Protein AF-A0A257N4E5-F1 (afdb_monomer_lite)

pLDDT: mean 79.91, std 20.78, range [23.47, 98.12]

Secondary structure (DSSP, 8-state):
------------------------SHHHHHHHHHHHHHTT-HHHHHHTEET--HHHHHTEEEEEEEEEEEEEEEETTEEEEEEEEEEEETTEEEEEEEEEEEEEEEETTEEEEE-SSGGG--TTSS-----PPP--PPPPPP-PPPPPPP-SGGGGS-HHHHS--TTTT--EE-SS---PPPS--S-SSPPPPPPGGG-S--------TT------EEEE---TTEE----HHHHHHHHHTT--EEEEE-HHHHHH-HHHHHHHHT-TTEEEEE--SS---TTT--HHHHHHHHHHHHHHHHHHHHHHHHHHHHTT-GGGGGGS-SS-B-

Foldseek 3Di:
DDDDDDDDDDDDDDDDDPPVQPPVDQVSLVVQLQVCLQVLVQVSNPVQADPDHSVLSLQWPHKDWDDDWDWPDDDPFKTKIKTKMWTDTPVGPDIAIDIWIWMWGHDPSDIHTYVVPVVGTPCRRRPDPPDDDDDDDDDDDDDDDDDDDDPFLLVLDDPDVLLDDPPLQDKFFAPDFAPDFDPFQAAPDDDDDDDPVPPDDDPDDDDDPPDDDDAAEEEAAAARGMQGGDDSVVVVVCVVVVAAHEYAYAQSNCVSCLPVLLSQLGDLSYAYAHCFHRNDDLVPDDDPNNVSRRRRSFRSNQVSLVVSLVSCVVVVNNVNSVSRDNTGDD

Structure (mmCIF, N/CA/C/O backbone):
data_AF-A0A257N4E5-F1
#
_entry.id   AF-A0A257N4E5-F1
#
loop_
_atom_site.group_PDB
_atom_site.id
_atom_site.type_symbol
_atom_site.label_atom_id
_atom_site.label_alt_id
_atom_site.label_comp_id
_atom_site.label_asym_id
_atom_site.label_entity_id
_atom_site.label_seq_id
_atom_site.pdbx_PDB_ins_code
_atom_site.Cartn_x
_atom_site.Cartn_y
_atom_site.Cartn_z
_atom_site.occupancy
_atom_site.B_iso_or_equiv
_atom_site.auth_seq_id
_atom_site.auth_comp_id
_atom_site.auth_asym_id
_atom_site.auth_atom_id
_atom_site.pdbx_PDB_model_num
ATOM 1 N N . MET A 1 1 ? -30.136 -44.655 -20.430 1.00 32.09 1 MET A N 1
ATOM 2 C CA . MET A 1 1 ? -30.767 -44.077 -19.225 1.00 32.09 1 MET A CA 1
ATOM 3 C C . MET A 1 1 ? -30.477 -42.581 -19.278 1.00 32.09 1 MET A C 1
ATOM 5 O O . MET A 1 1 ? -29.344 -42.204 -19.030 1.00 32.09 1 MET A O 1
ATOM 9 N N . PHE A 1 2 ? -31.251 -41.891 -20.120 1.00 24.64 2 PHE A N 1
ATOM 10 C CA . PHE A 1 2 ? -32.263 -40.875 -19.758 1.00 24.64 2 PHE A CA 1
ATOM 11 C C . PHE A 1 2 ? -31.587 -39.574 -19.293 1.00 24.64 2 PHE A C 1
ATOM 13 O O . PHE A 1 2 ? -30.909 -39.576 -18.278 1.00 24.64 2 PHE A O 1
ATOM 20 N N . GLU A 1 3 ? -31.507 -38.514 -20.099 1.00 24.91 3 GLU A N 1
ATOM 21 C CA . GLU A 1 3 ? -32.542 -37.626 -20.678 1.00 24.91 3 GLU A CA 1
ATOM 22 C C . GLU A 1 3 ? -32.384 -36.274 -19.976 1.00 24.91 3 GLU A C 1
ATOM 24 O O . GLU A 1 3 ? -32.494 -36.213 -18.759 1.00 24.91 3 GLU A O 1
ATOM 29 N N . TRP A 1 4 ? -32.149 -35.197 -20.723 1.00 25.86 4 TRP A N 1
ATOM 30 C CA . TRP A 1 4 ? -32.648 -33.881 -20.329 1.00 25.86 4 TRP A CA 1
ATOM 31 C C . TRP A 1 4 ? -33.239 -33.223 -21.567 1.00 25.86 4 TRP A C 1
ATOM 33 O O . TRP A 1 4 ? -32.573 -33.013 -22.581 1.00 25.86 4 TRP A O 1
ATOM 43 N N . ALA A 1 5 ? -34.548 -33.025 -21.467 1.00 28.31 5 ALA A N 1
ATOM 44 C CA . ALA A 1 5 ? -35.450 -32.619 -22.516 1.00 28.31 5 ALA A CA 1
ATOM 45 C C . ALA A 1 5 ? -35.284 -31.144 -22.891 1.00 28.31 5 ALA A C 1
ATOM 47 O O . ALA A 1 5 ? -35.063 -30.266 -22.059 1.00 28.31 5 ALA A O 1
ATOM 48 N N . CYS A 1 6 ? -35.485 -30.894 -24.179 1.00 23.47 6 CYS A N 1
ATOM 49 C CA . CYS A 1 6 ? -35.820 -29.602 -24.743 1.00 23.47 6 CYS A CA 1
ATOM 50 C C . CYS A 1 6 ? -37.327 -29.362 -24.524 1.00 23.47 6 CYS A C 1
ATOM 52 O O . CYS A 1 6 ? -38.130 -30.215 -24.904 1.00 23.47 6 CYS A O 1
ATOM 54 N N . VAL A 1 7 ? -37.728 -28.219 -23.958 1.00 28.08 7 VAL A N 1
ATOM 55 C CA . VAL A 1 7 ? -39.128 -27.753 -23.974 1.00 28.08 7 VAL A CA 1
ATOM 56 C C . VAL A 1 7 ? -39.184 -26.363 -24.613 1.00 28.08 7 VAL A C 1
ATOM 58 O O . VAL A 1 7 ? -38.402 -25.472 -24.291 1.00 28.08 7 VAL A O 1
ATOM 61 N N . LYS A 1 8 ? -40.092 -26.246 -25.587 1.00 27.45 8 LYS A N 1
ATOM 62 C CA . LYS A 1 8 ? -40.347 -25.142 -26.524 1.00 27.45 8 LYS A CA 1
ATOM 63 C C . LYS A 1 8 ? -41.284 -24.056 -25.935 1.00 27.45 8 LYS A C 1
ATOM 65 O O . LYS A 1 8 ? -42.238 -24.424 -25.265 1.00 27.45 8 LYS A O 1
ATOM 70 N N . TRP A 1 9 ? -41.003 -22.775 -26.256 1.0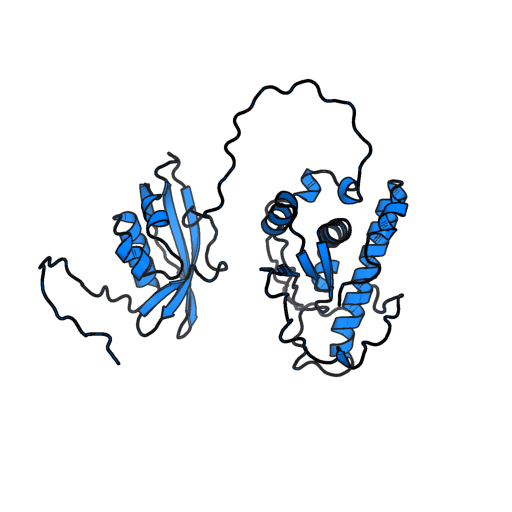0 25.36 9 TRP A N 1
ATOM 71 C CA . TRP A 1 9 ? -41.848 -21.694 -26.867 1.00 25.36 9 TRP A CA 1
ATOM 72 C C . TRP A 1 9 ? -43.373 -21.650 -26.550 1.00 25.36 9 TRP A C 1
ATOM 74 O O . TRP A 1 9 ? -44.008 -22.689 -26.654 1.00 25.36 9 TRP A O 1
ATOM 84 N N . LEU A 1 10 ? -44.104 -20.550 -26.239 1.00 26.19 10 LEU A N 1
ATOM 85 C CA . LEU A 1 10 ? -44.261 -19.126 -26.692 1.00 26.19 10 LEU A CA 1
ATOM 86 C C . LEU A 1 10 ? -45.357 -18.454 -25.770 1.00 26.19 10 LEU A C 1
ATOM 88 O O . LEU A 1 10 ? -45.861 -19.152 -24.895 1.00 26.19 10 LEU A O 1
ATOM 92 N N . PRO A 1 11 ? -45.957 -17.265 -26.041 1.00 43.78 11 PRO A N 1
ATOM 93 C CA . PRO A 1 11 ? -45.467 -15.875 -26.080 1.00 43.78 11 PRO A CA 1
ATOM 94 C C . PRO A 1 11 ? -46.267 -14.930 -25.133 1.00 43.78 11 PRO A C 1
ATOM 96 O O . PRO A 1 11 ? -47.459 -15.124 -24.922 1.00 43.78 11 PRO A O 1
ATOM 99 N N . ILE A 1 12 ? -45.688 -13.816 -24.669 1.00 30.45 12 ILE A N 1
ATOM 100 C CA . ILE A 1 12 ? -46.485 -12.618 -24.332 1.00 30.45 12 ILE A CA 1
ATOM 101 C C . ILE A 1 12 ? -45.807 -11.405 -24.956 1.00 30.45 12 ILE A C 1
ATOM 103 O O . ILE A 1 12 ? -44.660 -11.071 -24.675 1.00 30.45 12 ILE A O 1
ATOM 107 N N . THR A 1 13 ? -46.552 -10.783 -25.856 1.00 32.19 13 THR A N 1
ATOM 108 C CA . THR A 1 13 ? -46.283 -9.504 -26.493 1.00 32.19 13 THR A CA 1
ATOM 109 C C . THR A 1 13 ? -46.315 -8.372 -25.470 1.00 32.19 13 THR A C 1
ATOM 111 O O . THR A 1 13 ? -47.367 -8.080 -24.908 1.00 32.19 13 THR A O 1
ATOM 114 N N . ALA A 1 14 ? -45.201 -7.668 -25.322 1.00 28.70 14 ALA A N 1
ATOM 115 C CA . ALA A 1 14 ? -45.202 -6.244 -25.022 1.00 28.70 14 ALA A CA 1
ATOM 116 C C . ALA A 1 14 ? -44.046 -5.618 -25.801 1.00 28.70 14 ALA A C 1
ATOM 118 O O . ALA A 1 14 ? -42.876 -5.763 -25.458 1.00 28.70 14 ALA A O 1
ATOM 119 N N . ALA A 1 15 ? -44.393 -4.973 -26.910 1.00 36.66 15 ALA A N 1
ATOM 120 C CA . ALA A 1 15 ? -43.493 -4.077 -27.599 1.00 36.66 15 ALA A CA 1
ATOM 121 C C . ALA A 1 15 ? -43.276 -2.843 -26.710 1.00 36.66 15 ALA A C 1
ATOM 123 O O . ALA A 1 15 ? -44.171 -2.015 -26.569 1.00 36.66 15 ALA A O 1
ATOM 124 N N . LEU A 1 16 ? -42.082 -2.713 -26.140 1.00 33.38 16 LEU A N 1
ATOM 125 C CA . LEU A 1 16 ? -41.463 -1.416 -25.901 1.00 33.38 16 LEU A CA 1
ATOM 126 C C . LEU A 1 16 ? -40.084 -1.458 -26.550 1.00 33.38 16 LEU A C 1
ATOM 128 O O . LEU A 1 16 ? -39.330 -2.415 -26.394 1.00 33.38 16 LEU A O 1
ATOM 132 N N . GLY A 1 17 ? -39.836 -0.465 -27.398 1.00 31.31 17 GLY A N 1
ATOM 133 C CA . GLY A 1 17 ? -38.817 -0.507 -28.431 1.00 31.31 17 GLY A CA 1
ATOM 134 C C . GLY A 1 17 ? -37.408 -0.717 -27.892 1.00 31.31 17 GLY A C 1
ATOM 135 O O . GLY A 1 17 ? -36.838 0.159 -27.248 1.00 31.31 17 GLY A O 1
ATOM 136 N N . CYS A 1 18 ? -36.794 -1.828 -28.293 1.00 34.44 18 CYS A N 1
ATOM 137 C CA . CYS A 1 18 ? -35.353 -1.881 -28.472 1.00 34.44 18 CYS A CA 1
ATOM 138 C C . CYS A 1 18 ? -34.996 -1.002 -29.675 1.00 34.44 18 CYS A C 1
ATOM 140 O O . CYS A 1 18 ? -34.797 -1.494 -30.783 1.00 34.44 18 CYS A O 1
ATOM 142 N N . LEU A 1 19 ? -34.932 0.312 -29.468 1.00 33.66 19 LEU A N 1
ATOM 143 C CA . LEU A 1 19 ? -34.027 1.114 -30.274 1.00 33.66 19 LEU A CA 1
ATOM 144 C C . LEU A 1 19 ? -32.621 0.784 -29.762 1.00 33.66 19 LEU A C 1
ATOM 146 O O . LEU A 1 19 ? -32.350 1.041 -28.584 1.00 33.66 19 LEU A O 1
ATOM 150 N N . PRO A 1 20 ? -31.723 0.202 -30.578 1.00 42.91 20 PRO A N 1
ATOM 151 C CA . PRO A 1 20 ? -30.313 0.257 -30.252 1.00 42.91 20 PRO A CA 1
ATOM 152 C C . PRO A 1 20 ? -29.969 1.744 -30.252 1.00 42.91 20 PRO A C 1
ATOM 154 O O . PRO A 1 20 ? -29.942 2.385 -31.300 1.00 42.91 20 PRO A O 1
ATOM 157 N N . VAL A 1 21 ? -29.806 2.330 -29.065 1.00 47.41 21 VAL A N 1
ATOM 158 C CA . VAL A 1 21 ? -29.181 3.645 -28.975 1.00 47.41 21 VAL A CA 1
ATOM 159 C C . VAL A 1 21 ? -27.791 3.418 -29.544 1.00 47.41 21 VAL A C 1
ATOM 161 O O . VAL A 1 21 ? -27.008 2.670 -28.962 1.00 47.41 21 VAL A O 1
ATOM 164 N N . ASP A 1 22 ? -27.534 3.959 -30.731 1.00 46.88 22 ASP A N 1
ATOM 165 C CA . ASP A 1 22 ? -26.218 3.927 -31.345 1.00 46.88 22 ASP A CA 1
ATOM 166 C C . ASP A 1 22 ? -25.270 4.713 -30.436 1.00 46.88 22 ASP A C 1
ATOM 168 O O . ASP A 1 22 ? -25.157 5.940 -30.485 1.00 46.88 22 ASP A O 1
ATOM 172 N N . THR A 1 23 ? -24.629 3.994 -29.520 1.00 55.47 23 THR A N 1
ATOM 173 C CA . THR A 1 23 ? -23.599 4.525 -28.642 1.00 55.47 23 THR A CA 1
ATOM 174 C C . THR A 1 23 ? -22.236 4.465 -29.328 1.00 55.47 23 THR A C 1
ATOM 176 O O . THR A 1 23 ? -21.221 4.218 -28.679 1.00 55.47 23 THR A O 1
ATOM 179 N N . GLY A 1 24 ? -22.196 4.705 -30.646 1.00 68.31 24 GLY A N 1
ATOM 180 C CA . GLY A 1 24 ? -21.023 4.584 -31.518 1.00 68.31 24 GLY A CA 1
ATOM 181 C C . GLY A 1 24 ? -19.769 5.352 -31.079 1.00 68.31 24 GLY A C 1
ATOM 182 O O . GLY A 1 24 ? -18.710 5.178 -31.675 1.00 68.31 24 GLY A O 1
ATOM 183 N N . ASN A 1 25 ? -19.849 6.152 -30.012 1.00 85.31 25 ASN A N 1
ATOM 184 C CA . ASN A 1 25 ? -18.704 6.717 -29.315 1.00 85.31 25 ASN A CA 1
ATOM 185 C C . ASN A 1 25 ? -18.891 6.681 -27.773 1.00 85.31 25 ASN A C 1
ATOM 187 O O . ASN A 1 25 ? -20.019 6.607 -27.259 1.00 85.31 25 ASN A O 1
ATOM 191 N N . PRO A 1 26 ? -17.789 6.754 -27.006 1.00 89.19 26 PRO A N 1
ATOM 192 C CA . PRO A 1 26 ? -17.833 6.673 -25.546 1.00 89.19 26 PRO A CA 1
ATOM 193 C C . PRO A 1 26 ? -18.646 7.805 -24.893 1.00 89.19 26 PRO A C 1
ATOM 195 O O . PRO A 1 26 ? -19.307 7.585 -23.879 1.00 89.19 26 PRO A O 1
ATOM 198 N N . VAL A 1 27 ? -18.677 9.003 -25.481 1.00 90.75 27 VAL A N 1
ATOM 199 C CA . VAL A 1 27 ? -19.424 10.146 -24.926 1.00 90.75 27 VAL A CA 1
ATOM 200 C C . VAL A 1 27 ? -20.937 9.903 -24.976 1.00 90.75 27 VAL A C 1
ATOM 202 O O . VAL A 1 27 ? -21.640 10.131 -23.992 1.00 90.75 27 VAL A O 1
ATOM 205 N N . ASN A 1 28 ? -21.451 9.383 -26.090 1.00 91.06 28 ASN A N 1
ATOM 206 C CA . ASN A 1 28 ? -22.867 9.050 -26.245 1.00 91.06 28 ASN A CA 1
ATOM 207 C C . ASN A 1 28 ? -23.279 7.901 -25.320 1.00 91.06 28 ASN A C 1
ATOM 209 O O . ASN A 1 28 ? -24.370 7.938 -24.757 1.00 91.06 28 ASN A O 1
ATOM 213 N N . THR A 1 29 ? -22.390 6.926 -25.107 1.00 91.75 29 THR A N 1
ATOM 214 C CA . THR A 1 29 ? -22.596 5.858 -24.115 1.00 91.75 29 THR A CA 1
ATOM 215 C C . THR A 1 29 ? -22.778 6.433 -22.717 1.00 91.75 29 THR A C 1
ATOM 217 O O . THR A 1 29 ? -23.726 6.077 -22.019 1.00 91.75 29 THR A O 1
ATOM 220 N N . LEU A 1 30 ? -21.899 7.358 -22.321 1.00 90.81 30 LEU A N 1
ATOM 221 C CA . LEU A 1 30 ? -21.962 8.004 -21.016 1.00 90.81 30 LEU A CA 1
ATOM 222 C C . LEU A 1 30 ? -23.268 8.790 -20.835 1.00 90.81 30 LEU A C 1
ATOM 224 O O . LEU A 1 30 ? -23.932 8.654 -19.807 1.00 90.81 30 LEU A O 1
ATOM 228 N N . ARG A 1 31 ? -23.667 9.572 -21.847 1.00 92.81 31 ARG A N 1
ATOM 229 C CA . ARG A 1 31 ? -24.946 10.299 -21.833 1.00 92.81 31 ARG A CA 1
ATOM 230 C C . ARG A 1 31 ? -26.130 9.348 -21.711 1.00 92.81 31 ARG A C 1
ATOM 232 O O . ARG A 1 31 ? -27.002 9.580 -20.881 1.00 92.81 31 ARG A O 1
ATOM 239 N N . ALA A 1 32 ? -26.150 8.274 -22.499 1.00 90.62 32 ALA A N 1
ATOM 240 C CA . ALA A 1 32 ? -27.221 7.284 -22.469 1.00 90.62 32 ALA A CA 1
ATOM 241 C C . ALA A 1 32 ? -27.326 6.601 -21.097 1.00 90.62 32 ALA A C 1
ATOM 243 O O . ALA A 1 32 ? -28.430 6.439 -20.581 1.00 90.62 32 ALA A O 1
ATOM 244 N N . PHE A 1 33 ? -26.190 6.268 -20.480 1.00 92.94 33 PHE A N 1
ATOM 245 C CA . PHE A 1 33 ? -26.138 5.679 -19.144 1.00 92.94 33 PHE A CA 1
ATOM 246 C C . PHE A 1 33 ? -26.739 6.612 -18.082 1.00 92.94 33 PHE A C 1
ATOM 248 O O . PHE A 1 33 ? -27.676 6.235 -17.379 1.00 92.94 33 PHE A O 1
ATOM 255 N N . TYR A 1 34 ? -26.258 7.855 -17.999 1.00 90.56 34 TYR A N 1
ATOM 256 C CA . TYR A 1 34 ? -26.764 8.817 -17.016 1.00 90.56 34 TYR A CA 1
ATOM 257 C C . TYR A 1 34 ? -28.207 9.257 -17.296 1.00 90.56 34 TYR A C 1
ATOM 259 O O . TYR A 1 34 ? -28.963 9.491 -16.356 1.00 90.56 34 TYR A O 1
ATOM 267 N N . SER A 1 35 ? -28.624 9.310 -18.563 1.00 92.12 35 SER A N 1
ATOM 268 C CA . SER A 1 35 ? -30.019 9.563 -18.942 1.00 92.12 35 SER A CA 1
ATOM 269 C C . SER A 1 35 ? -30.950 8.434 -18.499 1.00 92.12 35 SER A C 1
ATOM 271 O O . SER A 1 35 ? -32.066 8.714 -18.061 1.00 92.12 35 SER A O 1
ATOM 273 N N . ALA A 1 36 ? -30.505 7.175 -18.596 1.00 91.06 36 ALA A N 1
ATOM 274 C CA . ALA A 1 36 ? -31.270 6.025 -18.123 1.00 91.06 36 ALA A CA 1
ATOM 275 C C . ALA A 1 36 ? -31.457 6.081 -16.599 1.00 91.06 36 ALA A C 1
ATOM 277 O O . ALA A 1 36 ? -32.564 5.872 -16.118 1.00 91.06 36 ALA A O 1
ATOM 278 N N . ILE A 1 37 ? -30.417 6.463 -15.847 1.00 90.69 37 ILE A N 1
ATOM 279 C CA . ILE A 1 37 ? -30.526 6.685 -14.395 1.00 90.69 37 ILE A CA 1
ATOM 280 C C . ILE A 1 37 ? -31.495 7.828 -14.079 1.00 90.69 37 ILE A C 1
ATOM 282 O O . ILE A 1 37 ? -32.394 7.655 -13.264 1.00 90.69 37 ILE A O 1
ATOM 286 N N . ALA A 1 38 ? -31.343 8.984 -14.731 1.00 88.75 38 ALA A N 1
ATOM 287 C CA . ALA A 1 38 ? -32.202 10.146 -14.492 1.00 88.75 38 ALA A CA 1
ATOM 288 C C . ALA A 1 38 ? -33.687 9.860 -14.788 1.00 88.75 38 ALA A C 1
ATOM 290 O O . ALA A 1 38 ? -34.566 10.458 -14.173 1.00 88.75 38 ALA A O 1
ATOM 291 N N . SER A 1 39 ? -33.954 8.925 -15.704 1.00 91.56 39 SER A N 1
ATOM 292 C CA . SER A 1 39 ? -35.300 8.475 -16.075 1.00 91.56 39 SER A CA 1
ATOM 293 C C . SER A 1 39 ? -35.768 7.242 -15.290 1.00 91.56 39 SER A C 1
ATOM 295 O O . SER A 1 39 ? -36.826 6.703 -15.600 1.00 91.56 39 SER A O 1
ATOM 297 N N . HIS A 1 40 ? -34.992 6.777 -14.299 1.00 90.38 40 HIS A N 1
ATOM 298 C CA . HIS A 1 40 ? -35.247 5.557 -13.517 1.00 90.38 40 HIS A CA 1
ATOM 299 C C . HIS A 1 40 ? -35.371 4.264 -14.358 1.00 90.38 40 HIS A C 1
ATOM 301 O O . HIS A 1 40 ? -35.918 3.258 -13.910 1.00 90.38 40 HIS A O 1
ATOM 307 N N . GLU A 1 41 ? -34.804 4.240 -15.569 1.00 93.00 41 GLU A N 1
ATOM 308 C CA . GLU A 1 41 ? -34.715 3.063 -16.448 1.00 93.00 41 GLU A CA 1
ATOM 309 C C . GLU A 1 41 ? -33.536 2.155 -16.024 1.00 93.00 41 GLU A C 1
ATOM 311 O O . GLU A 1 41 ? -32.542 1.998 -16.740 1.00 93.00 41 GLU A O 1
ATOM 316 N N . CYS A 1 42 ? -33.607 1.565 -14.828 1.00 90.81 42 CYS A N 1
ATOM 317 C CA . CYS A 1 42 ? -32.446 0.920 -14.201 1.00 90.81 42 CYS A CA 1
ATOM 318 C C . CYS A 1 42 ? -31.889 -0.298 -14.955 1.00 90.81 42 CYS A C 1
ATOM 320 O O . CYS A 1 42 ? -30.675 -0.496 -14.978 1.00 90.81 42 CYS A O 1
ATOM 322 N N . GLU A 1 43 ? -32.727 -1.087 -15.630 1.00 91.00 43 GLU A N 1
ATOM 323 C CA . GLU A 1 43 ? -32.256 -2.210 -16.457 1.00 91.00 43 GLU A CA 1
ATOM 324 C C . GLU A 1 43 ? -31.421 -1.733 -17.653 1.00 91.00 43 GLU A C 1
ATOM 326 O O . GLU A 1 43 ? -30.386 -2.315 -17.985 1.00 91.00 43 GLU A O 1
ATOM 331 N N . LYS A 1 44 ? -31.821 -0.612 -18.261 1.00 90.81 44 LYS A N 1
ATOM 332 C CA . LYS A 1 44 ? -31.099 0.023 -19.368 1.00 90.81 44 LYS A CA 1
ATOM 333 C C . LYS A 1 44 ? -29.773 0.616 -18.899 1.00 90.81 44 LYS A C 1
ATOM 335 O O . LYS A 1 44 ? -28.770 0.485 -19.597 1.00 90.81 44 LYS A O 1
ATOM 340 N N . ALA A 1 45 ? -29.741 1.207 -17.702 1.00 87.94 45 ALA A N 1
ATOM 341 C CA . ALA A 1 45 ? -28.500 1.681 -17.092 1.00 87.94 45 ALA A CA 1
ATOM 342 C C . ALA A 1 45 ? -27.512 0.524 -16.853 1.00 87.94 45 ALA A C 1
ATOM 344 O O . ALA A 1 45 ? -26.342 0.632 -17.212 1.00 87.94 45 ALA A O 1
ATOM 345 N N . VAL A 1 46 ? -27.984 -0.612 -16.327 1.00 87.81 46 VAL A N 1
ATOM 346 C CA . VAL A 1 46 ? -27.153 -1.813 -16.125 1.00 87.81 46 VAL A CA 1
ATOM 347 C C . VAL A 1 46 ? -26.674 -2.410 -17.453 1.00 87.81 46 VAL A C 1
ATOM 349 O O . VAL A 1 46 ? -25.539 -2.863 -17.549 1.00 87.81 46 VAL A O 1
ATOM 352 N N . ALA A 1 47 ? -27.472 -2.366 -18.524 1.00 89.56 47 ALA A N 1
ATOM 353 C CA . ALA A 1 47 ? -27.028 -2.852 -19.833 1.00 89.56 47 ALA A CA 1
ATOM 354 C C . ALA A 1 47 ? -25.826 -2.060 -20.397 1.00 89.56 47 ALA A C 1
ATOM 356 O O . ALA A 1 47 ? -24.957 -2.641 -21.061 1.00 89.56 47 ALA A O 1
ATOM 357 N N . LEU A 1 48 ? -25.763 -0.757 -20.097 1.00 90.19 48 LEU A N 1
ATOM 358 C CA . LEU A 1 48 ? -24.744 0.192 -20.563 1.00 90.19 48 LEU A CA 1
ATOM 359 C C . LEU A 1 48 ? -23.494 0.259 -19.668 1.00 90.19 48 LEU A C 1
ATOM 361 O O . LEU A 1 48 ? -22.547 0.975 -20.000 1.00 90.19 48 LEU A O 1
ATOM 365 N N . ALA A 1 49 ? -23.470 -0.475 -18.553 1.00 88.94 49 ALA A N 1
ATOM 366 C CA . ALA A 1 49 ? -22.418 -0.378 -17.552 1.00 88.94 49 ALA A CA 1
ATOM 367 C C . ALA A 1 49 ? -22.018 -1.742 -16.977 1.00 88.94 49 ALA A C 1
ATOM 369 O O . ALA A 1 49 ? -22.855 -2.541 -16.574 1.00 88.94 49 ALA A O 1
ATOM 370 N N . GLU A 1 50 ? -20.718 -2.007 -16.889 1.00 85.00 50 GLU A N 1
ATOM 371 C CA . GLU A 1 50 ? -20.197 -3.209 -16.242 1.00 85.00 50 GLU A CA 1
ATOM 372 C C . GLU A 1 50 ? -19.893 -2.923 -14.770 1.00 85.00 50 GLU A C 1
ATOM 374 O O . GLU A 1 50 ? -19.218 -1.946 -14.466 1.00 85.00 50 GLU A O 1
ATOM 379 N N . GLY A 1 51 ? -20.390 -3.755 -13.851 1.00 79.88 51 GLY A N 1
ATOM 380 C CA . GLY A 1 51 ? -20.227 -3.540 -12.405 1.00 79.88 51 GLY A CA 1
ATOM 381 C C . GLY A 1 51 ? -21.226 -2.554 -11.776 1.00 79.88 51 GLY A C 1
ATOM 382 O O . GLY A 1 51 ? -21.063 -2.183 -10.615 1.00 79.88 51 GLY A O 1
ATOM 383 N N . TYR A 1 52 ? -22.263 -2.138 -12.511 1.00 84.88 52 TYR A N 1
ATOM 384 C CA . TYR A 1 52 ? -23.380 -1.338 -11.991 1.00 84.88 52 TYR A CA 1
ATOM 385 C C . TYR A 1 52 ? -24.608 -2.223 -11.719 1.00 84.88 52 TYR A C 1
ATOM 387 O O . TYR A 1 52 ? -24.819 -3.208 -12.425 1.00 84.88 52 TYR A O 1
ATOM 395 N N . SER A 1 53 ? -25.421 -1.895 -10.709 1.00 83.69 53 SER A N 1
ATOM 396 C CA . SER A 1 53 ? -26.581 -2.707 -10.306 1.00 83.69 53 SER A CA 1
ATOM 397 C C . SER A 1 53 ? -27.885 -1.909 -10.293 1.00 83.69 53 SER A C 1
ATOM 399 O O . SER A 1 53 ? -27.891 -0.684 -10.150 1.00 83.69 53 SER A O 1
ATOM 401 N N . VAL A 1 54 ? -29.008 -2.625 -10.411 1.00 85.75 54 VAL A N 1
ATOM 402 C CA . VAL A 1 54 ? -30.361 -2.045 -10.365 1.00 85.75 54 VAL A CA 1
ATOM 403 C C . VAL A 1 54 ? -30.606 -1.328 -9.034 1.00 85.75 54 VAL A C 1
ATOM 405 O O . VAL A 1 54 ? -31.104 -0.206 -9.023 1.00 85.75 54 VAL A O 1
ATOM 408 N N . GLU A 1 55 ? -30.177 -1.931 -7.925 1.00 83.62 55 GLU A N 1
ATOM 409 C CA . GLU A 1 55 ? -30.302 -1.371 -6.574 1.00 83.62 55 GLU A CA 1
ATOM 410 C C . GLU A 1 55 ? -29.609 -0.006 -6.444 1.00 83.62 55 GLU A C 1
ATOM 412 O O . GLU A 1 55 ? -30.125 0.898 -5.789 1.00 83.62 55 GLU A O 1
ATOM 417 N N . ARG A 1 56 ? -28.454 0.179 -7.101 1.00 81.88 56 ARG A N 1
ATOM 418 C CA . ARG A 1 56 ? -27.735 1.464 -7.093 1.00 81.88 56 ARG A CA 1
ATOM 419 C C . ARG A 1 56 ? -28.480 2.548 -7.855 1.00 81.88 56 ARG A C 1
ATOM 421 O O . ARG A 1 56 ? -28.490 3.692 -7.414 1.00 81.88 56 ARG A O 1
ATOM 428 N N . CYS A 1 57 ? -29.105 2.189 -8.970 1.00 87.19 57 CYS A N 1
ATOM 429 C CA . CYS A 1 57 ? -29.935 3.107 -9.738 1.00 87.19 57 CYS A CA 1
ATOM 430 C C . CYS A 1 57 ? -31.173 3.545 -8.943 1.00 87.19 57 CYS A C 1
ATOM 432 O O . CYS A 1 57 ? -31.446 4.737 -8.849 1.00 87.19 57 CYS A O 1
ATOM 434 N N . GLN A 1 58 ? -31.857 2.610 -8.277 1.00 87.94 58 GLN A N 1
ATOM 435 C CA . GLN A 1 58 ? -33.077 2.890 -7.505 1.00 87.94 58 GLN A CA 1
ATOM 436 C C . GLN A 1 58 ? -32.861 3.822 -6.300 1.00 87.94 58 GLN A C 1
ATOM 438 O O . GLN A 1 58 ? -33.795 4.485 -5.849 1.00 87.94 58 GLN A O 1
ATOM 443 N N . LYS A 1 59 ? -31.635 3.890 -5.768 1.00 87.00 59 LYS A N 1
ATOM 444 C CA . LYS A 1 59 ? -31.280 4.785 -4.654 1.00 87.00 59 LYS A CA 1
ATOM 445 C C . LYS A 1 59 ? -31.131 6.255 -5.074 1.00 87.00 59 LYS A C 1
ATOM 447 O O . LYS A 1 59 ? -31.047 7.115 -4.199 1.00 87.00 59 LYS A O 1
ATOM 452 N N . ILE A 1 60 ? -31.087 6.564 -6.372 1.00 85.44 60 ILE A N 1
ATOM 453 C CA . ILE A 1 60 ? -30.892 7.924 -6.892 1.00 85.44 60 ILE A CA 1
ATOM 454 C C . ILE A 1 60 ? -32.258 8.573 -7.115 1.00 85.44 60 ILE A C 1
ATOM 456 O O . ILE A 1 60 ? -32.987 8.185 -8.015 1.00 85.44 60 ILE A O 1
ATOM 460 N N . ALA A 1 61 ? -32.600 9.589 -6.327 1.00 86.19 61 ALA A N 1
ATOM 461 C CA . ALA A 1 61 ? -33.862 10.314 -6.454 1.00 86.19 61 ALA A CA 1
ATOM 462 C C . ALA A 1 61 ? -33.896 11.208 -7.698 1.00 86.19 61 ALA A C 1
ATOM 464 O O . ALA A 1 61 ? -34.885 11.228 -8.432 1.00 86.19 61 ALA A O 1
ATOM 465 N N . SER A 1 62 ? -32.815 11.951 -7.939 1.00 87.62 62 SER A N 1
ATOM 466 C CA . SER A 1 62 ? -32.679 12.823 -9.104 1.00 87.62 62 SER A CA 1
ATOM 467 C C . SER A 1 62 ? -31.239 12.850 -9.599 1.00 87.62 62 SER A C 1
ATOM 469 O O . SER A 1 62 ? -30.300 12.683 -8.817 1.00 87.62 62 SER A O 1
ATOM 471 N N . LEU A 1 63 ? -31.054 13.054 -10.905 1.00 90.06 63 LEU A N 1
ATOM 472 C CA . LEU A 1 63 ? -29.736 13.165 -11.517 1.00 90.06 63 LEU A CA 1
ATOM 473 C C . LEU A 1 63 ? -29.739 14.140 -12.693 1.00 90.06 63 LEU A C 1
ATOM 475 O O . LEU A 1 63 ? -30.639 14.136 -13.526 1.00 90.06 63 LEU A O 1
ATOM 479 N N . GLN A 1 64 ? -28.680 14.937 -12.781 1.00 88.00 64 GLN A N 1
ATOM 480 C CA . GLN A 1 64 ? -28.400 15.850 -13.873 1.00 88.00 64 GLN A CA 1
ATOM 481 C C . GLN A 1 64 ? -26.937 15.711 -14.304 1.00 88.00 64 GLN A C 1
ATOM 483 O O . GLN A 1 64 ? -26.020 15.999 -13.534 1.00 88.00 64 GLN A O 1
ATOM 488 N N . LEU A 1 65 ? -26.729 15.307 -15.556 1.00 88.44 65 LEU A N 1
ATOM 489 C CA . LEU A 1 65 ? -25.432 15.363 -16.224 1.00 88.44 65 LEU A CA 1
ATOM 490 C C . LEU A 1 65 ? -25.247 16.756 -16.843 1.00 88.44 65 LEU A C 1
ATOM 492 O O . LEU A 1 65 ? -26.131 17.237 -17.549 1.00 88.44 65 LEU A O 1
ATOM 496 N N . ASN A 1 66 ? -24.114 17.399 -16.573 1.00 82.38 66 ASN A N 1
ATOM 497 C CA . ASN A 1 66 ? -23.791 18.738 -17.059 1.00 82.38 66 ASN A CA 1
ATOM 498 C C . ASN A 1 66 ? -22.682 18.678 -18.117 1.00 82.38 66 ASN A C 1
ATOM 500 O O . ASN A 1 66 ? -21.715 17.930 -17.976 1.00 82.38 66 ASN A O 1
ATOM 504 N N . GLU A 1 67 ? -22.807 19.515 -19.144 1.00 80.44 67 GLU A N 1
ATOM 505 C CA . GLU A 1 67 ? -21.780 19.720 -20.170 1.00 80.44 67 GLU A CA 1
ATOM 506 C C . GLU A 1 67 ? -20.714 20.738 -19.697 1.00 80.44 67 GLU A C 1
ATOM 508 O O . GLU A 1 67 ? -21.016 21.590 -18.853 1.00 80.44 67 GLU A O 1
ATOM 513 N N . PRO A 1 68 ? -19.480 20.695 -20.237 1.00 83.75 68 PRO A N 1
ATOM 514 C CA . PRO A 1 68 ? -19.004 19.763 -21.260 1.00 83.75 68 PRO A CA 1
ATOM 515 C C . PRO A 1 68 ? -18.580 18.402 -20.689 1.00 83.75 68 PRO A C 1
ATOM 517 O O . PRO A 1 68 ? -18.023 18.313 -19.594 1.00 83.75 68 PRO A O 1
ATOM 520 N N . ILE A 1 69 ? -18.787 17.345 -21.474 1.00 85.31 69 ILE A N 1
ATOM 521 C CA . ILE A 1 69 ? -18.099 16.060 -21.293 1.00 85.31 69 ILE A CA 1
ATOM 522 C C . ILE A 1 69 ? -16.782 16.100 -22.077 1.00 85.31 69 ILE A C 1
ATOM 524 O O . ILE A 1 69 ? -16.778 16.163 -23.307 1.00 85.31 69 ILE A O 1
ATOM 528 N N . THR A 1 70 ? -15.663 16.036 -21.364 1.00 81.25 70 THR A N 1
ATOM 529 C CA . THR A 1 70 ? -14.310 16.088 -21.925 1.00 81.25 70 THR A CA 1
ATOM 530 C C . THR A 1 70 ? -13.740 14.683 -22.080 1.00 81.25 70 THR A C 1
ATOM 532 O O . THR A 1 70 ? -13.692 13.921 -21.118 1.00 81.25 70 THR A O 1
ATOM 535 N N . VAL A 1 71 ? -13.247 14.346 -23.271 1.00 87.50 71 VAL A N 1
ATOM 536 C CA . VAL A 1 71 ? -12.457 13.127 -23.496 1.00 87.50 71 VAL A CA 1
ATOM 537 C C . VAL A 1 71 ? -11.017 13.402 -23.062 1.00 87.50 71 VAL A C 1
ATOM 539 O O . VAL A 1 71 ? -10.325 14.190 -23.701 1.00 87.50 71 VAL A O 1
ATOM 542 N N . ILE A 1 72 ? -10.572 12.794 -21.961 1.00 79.56 72 ILE A N 1
ATOM 543 C CA . ILE A 1 72 ? -9.186 12.916 -21.476 1.00 79.56 72 ILE A CA 1
ATOM 544 C C . ILE A 1 72 ? -8.264 12.011 -22.293 1.00 79.56 72 ILE A C 1
ATOM 546 O O . ILE A 1 72 ? -7.159 12.401 -22.661 1.00 79.56 72 ILE A O 1
ATOM 550 N N . GLU A 1 73 ? -8.716 10.789 -22.561 1.00 81.19 73 GLU A N 1
ATOM 551 C CA . GLU A 1 73 ? -7.940 9.783 -23.273 1.00 81.19 73 GLU A CA 1
ATOM 552 C C . GLU A 1 73 ? -8.882 8.912 -24.102 1.00 81.19 73 GLU A C 1
ATOM 554 O O . GLU A 1 73 ? -9.911 8.468 -23.599 1.00 81.19 73 GLU A O 1
ATOM 559 N N . GLU A 1 74 ? -8.528 8.630 -25.354 1.00 86.44 74 GLU A N 1
ATOM 560 C CA . GLU A 1 74 ? -9.259 7.686 -26.199 1.00 86.44 74 GLU A CA 1
ATOM 561 C C . GLU A 1 74 ? -8.281 6.768 -26.933 1.00 86.44 74 GLU A C 1
ATOM 563 O O . GLU A 1 74 ? -7.347 7.197 -27.610 1.00 86.44 74 GLU A O 1
ATOM 568 N N . LYS A 1 75 ? -8.498 5.468 -26.764 1.00 86.31 75 LYS A N 1
ATOM 569 C CA . LYS A 1 75 ? -7.786 4.369 -27.410 1.00 86.31 75 LYS A CA 1
ATOM 570 C C . LYS A 1 75 ? -8.806 3.478 -28.106 1.00 86.31 75 LYS A C 1
ATOM 572 O O . LYS A 1 75 ? -9.996 3.508 -27.809 1.00 86.31 75 LYS A O 1
ATOM 577 N N . LYS A 1 76 ? -8.314 2.581 -28.965 1.00 82.50 76 LYS A N 1
ATOM 578 C CA . LYS A 1 76 ? -9.134 1.669 -29.785 1.00 82.50 76 LYS A CA 1
ATOM 579 C C . LYS A 1 76 ? -10.273 0.961 -29.024 1.00 82.50 76 LYS A C 1
ATOM 581 O O . LYS A 1 76 ? -11.349 0.794 -29.589 1.00 82.50 76 LYS A O 1
ATOM 586 N N . ASN A 1 77 ? -10.028 0.542 -27.778 1.00 86.31 77 ASN A N 1
ATOM 587 C CA . ASN A 1 77 ? -10.980 -0.227 -26.963 1.00 86.31 77 ASN A CA 1
ATOM 588 C C . ASN A 1 77 ? -11.262 0.395 -25.581 1.00 86.31 77 ASN A C 1
ATOM 590 O O . ASN A 1 77 ? -11.908 -0.251 -24.757 1.00 86.31 77 ASN A O 1
ATOM 594 N N . SER A 1 78 ? -10.753 1.595 -25.294 1.00 88.25 78 SER A N 1
ATOM 595 C CA . SER A 1 78 ? -10.908 2.231 -23.981 1.00 88.25 78 SER A CA 1
ATOM 596 C C . SER A 1 78 ? -10.909 3.748 -24.096 1.00 88.25 78 SER A C 1
ATOM 598 O O . SER A 1 78 ? -10.124 4.293 -24.865 1.00 88.25 78 SER A O 1
ATOM 600 N N . ALA A 1 79 ? -11.709 4.430 -23.289 1.00 87.31 79 ALA A N 1
ATOM 601 C CA . ALA A 1 79 ? -11.711 5.882 -23.194 1.00 87.31 79 ALA A CA 1
ATOM 602 C C . ALA A 1 79 ? -11.839 6.322 -21.736 1.00 87.31 79 ALA A C 1
ATOM 604 O O . ALA A 1 79 ? -12.410 5.602 -20.922 1.00 87.31 79 ALA A O 1
ATOM 605 N N . VAL A 1 80 ? -11.325 7.501 -21.410 1.00 84.25 80 VAL A N 1
ATOM 606 C CA . VAL A 1 80 ? -11.464 8.139 -20.102 1.00 84.25 80 VAL A CA 1
ATOM 607 C C . VAL A 1 80 ? -12.115 9.495 -20.316 1.00 84.25 80 VAL A C 1
ATOM 609 O O . VAL A 1 80 ? -11.587 10.331 -21.049 1.00 84.25 80 VAL A O 1
ATOM 612 N N . LEU A 1 81 ? -13.272 9.706 -19.693 1.00 86.12 81 LEU A N 1
ATOM 613 C CA . LEU A 1 81 ? -14.074 10.919 -19.826 1.00 86.12 81 LEU A CA 1
ATOM 614 C C . LEU A 1 81 ? -14.162 11.649 -18.492 1.00 86.12 81 LEU A C 1
ATOM 616 O O . LEU A 1 81 ? -14.340 11.008 -17.462 1.00 86.12 81 LEU A O 1
ATOM 620 N N . GLN A 1 82 ? -14.117 12.976 -18.521 1.00 81.38 82 GLN A N 1
ATOM 621 C CA . GLN A 1 82 ? -14.373 13.850 -17.381 1.00 81.38 82 GLN A CA 1
ATOM 622 C C . GLN A 1 82 ? -15.619 14.692 -17.625 1.00 81.38 82 GLN A C 1
ATOM 624 O O . GLN A 1 82 ? -15.810 15.227 -18.712 1.00 81.38 82 GLN A O 1
ATOM 629 N N . PHE A 1 83 ? -16.473 14.813 -16.619 1.00 84.50 83 PHE A N 1
ATOM 630 C CA . PHE A 1 83 ? -17.764 15.488 -16.724 1.00 84.50 83 PHE A CA 1
ATOM 631 C C . PHE A 1 83 ? -18.218 15.983 -15.355 1.00 84.50 83 PHE A C 1
ATOM 633 O O . PHE A 1 83 ? -17.698 15.558 -14.324 1.00 84.50 83 PHE A O 1
ATOM 640 N N . SER A 1 84 ? -19.214 16.862 -15.330 1.00 81.38 84 SER A N 1
ATOM 641 C CA . SER A 1 84 ? -19.847 17.295 -14.086 1.00 81.38 84 SER A CA 1
ATOM 642 C C . SER A 1 84 ? -21.219 16.652 -13.945 1.00 81.38 84 SER A C 1
ATOM 644 O O . SER A 1 84 ? -22.000 16.621 -14.890 1.00 81.38 84 SER A O 1
ATOM 646 N N . VAL A 1 85 ? -21.534 16.144 -12.760 1.00 84.88 85 VAL A N 1
ATOM 647 C CA . VAL A 1 85 ? -22.817 15.505 -12.459 1.00 84.88 85 VAL A CA 1
ATOM 648 C C . VAL A 1 85 ? -23.340 16.019 -11.129 1.00 84.88 85 VAL A C 1
ATOM 650 O O . VAL A 1 85 ? -22.578 16.231 -10.185 1.00 84.88 85 VAL A O 1
ATOM 653 N N . ALA A 1 86 ? -24.647 16.240 -11.062 1.00 82.88 86 ALA A N 1
ATOM 654 C CA . ALA A 1 86 ? -25.348 16.541 -9.830 1.00 82.88 86 ALA A CA 1
ATOM 655 C C . ALA A 1 86 ? -26.440 15.504 -9.588 1.00 82.88 86 ALA A C 1
ATOM 657 O O . ALA A 1 86 ? -27.199 15.210 -10.502 1.00 82.88 86 ALA A O 1
ATOM 658 N N . HIS A 1 87 ? -26.547 14.964 -8.382 1.00 83.81 87 HIS A N 1
ATOM 659 C CA . HIS A 1 87 ? -27.574 13.982 -8.044 1.00 83.81 87 HIS A CA 1
ATOM 660 C C . HIS A 1 87 ? -28.051 14.159 -6.599 1.00 83.81 87 HIS A C 1
ATOM 662 O O . HIS A 1 87 ? -27.424 14.847 -5.793 1.00 83.81 87 HIS A O 1
ATOM 668 N N . GLU A 1 88 ? -29.169 13.525 -6.282 1.00 83.88 88 GLU A N 1
ATOM 669 C CA . GLU A 1 88 ? -29.753 13.441 -4.947 1.00 83.88 88 GLU A CA 1
ATOM 670 C C . GLU A 1 88 ? -30.132 11.985 -4.680 1.00 83.88 88 GLU A C 1
ATOM 672 O O . GLU A 1 88 ? -30.555 11.282 -5.599 1.00 83.88 88 GLU A O 1
ATOM 677 N N . LEU A 1 89 ? -29.966 11.516 -3.445 1.00 81.44 89 LEU A N 1
ATOM 678 C CA . LEU A 1 89 ? -30.354 10.161 -3.055 1.00 81.44 89 LEU A CA 1
ATOM 679 C C . LEU A 1 89 ? -31.742 10.157 -2.419 1.00 81.44 89 LEU A C 1
ATOM 681 O O . LEU A 1 89 ? -32.105 11.083 -1.703 1.00 81.44 89 LEU A O 1
ATOM 685 N N . THR A 1 90 ? -32.486 9.069 -2.592 1.00 77.06 90 THR A N 1
ATOM 686 C CA . THR A 1 90 ? -33.845 8.919 -2.040 1.00 77.06 90 THR A CA 1
ATOM 687 C C . THR A 1 90 ? -33.886 9.060 -0.513 1.00 77.06 90 THR A C 1
ATOM 689 O O . THR A 1 90 ? -34.854 9.579 0.037 1.00 77.06 90 THR A O 1
ATOM 692 N N . GLU A 1 91 ? -32.816 8.662 0.180 1.00 75.56 91 GLU A N 1
ATOM 693 C CA . GLU A 1 91 ? -32.704 8.738 1.645 1.00 75.56 91 GLU A CA 1
ATOM 694 C C . GLU A 1 91 ? -32.090 10.055 2.157 1.00 75.56 91 GLU A C 1
ATOM 696 O O . GLU A 1 91 ? -32.150 10.342 3.353 1.00 75.56 91 GLU A O 1
ATOM 701 N N . GLN A 1 92 ? -31.492 10.872 1.282 1.00 66.06 92 GLN A N 1
ATOM 702 C CA . GLN A 1 92 ? -30.759 12.082 1.663 1.00 66.06 92 GLN A CA 1
ATOM 703 C C . GLN A 1 92 ? -31.257 13.278 0.849 1.00 66.06 92 GLN A C 1
ATOM 705 O O . GLN A 1 92 ? -30.972 13.382 -0.338 1.00 66.06 92 GLN A O 1
ATOM 710 N N . LYS A 1 93 ? -31.914 14.242 1.509 1.00 64.06 93 LYS A N 1
ATOM 711 C CA . LYS A 1 93 ? -32.443 15.481 0.893 1.00 64.06 93 LYS A CA 1
ATOM 712 C C . LYS A 1 93 ? -31.370 16.497 0.458 1.00 64.06 93 LYS A C 1
ATOM 714 O O . LYS A 1 93 ? -31.626 17.701 0.417 1.00 64.06 93 LYS A O 1
ATOM 719 N N . GLN A 1 94 ? -30.134 16.056 0.241 1.00 70.88 94 GLN A N 1
ATOM 720 C CA . GLN A 1 94 ? -29.027 16.931 -0.122 1.00 70.88 94 GLN A CA 1
ATOM 721 C C . GLN A 1 94 ? -28.577 16.639 -1.547 1.00 70.88 94 GLN A C 1
ATOM 723 O O . GLN A 1 94 ? -28.106 15.549 -1.864 1.00 70.88 94 GLN A O 1
ATOM 728 N N . ARG A 1 95 ? -28.664 17.668 -2.391 1.00 78.44 95 ARG A N 1
ATOM 729 C CA . ARG A 1 95 ? -28.136 17.639 -3.750 1.00 78.44 95 ARG A CA 1
ATOM 730 C C . ARG A 1 95 ? -26.613 17.755 -3.723 1.00 78.44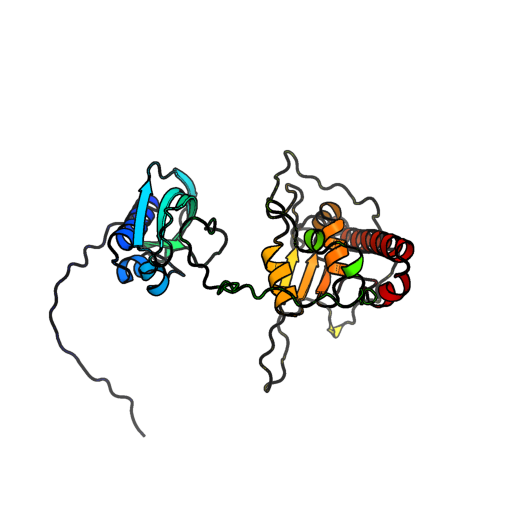 95 ARG A C 1
ATOM 732 O O . ARG A 1 95 ? -26.070 18.738 -3.217 1.00 78.44 95 ARG A O 1
ATOM 739 N N . ILE A 1 96 ? -25.928 16.778 -4.302 1.00 72.94 96 ILE A N 1
ATOM 740 C CA . ILE A 1 96 ? -24.470 16.749 -4.440 1.00 72.94 96 ILE A CA 1
ATOM 741 C C . ILE A 1 96 ? -24.137 17.075 -5.890 1.00 72.94 96 ILE A C 1
ATOM 743 O O . ILE A 1 96 ? -24.675 16.444 -6.792 1.00 72.94 96 ILE A O 1
ATOM 747 N N . ALA A 1 97 ? -23.250 18.042 -6.123 1.00 76.44 97 ALA A N 1
ATOM 748 C CA . ALA A 1 97 ? -22.709 18.357 -7.444 1.00 76.44 97 ALA A CA 1
ATOM 749 C C . ALA A 1 97 ? -21.189 18.179 -7.431 1.00 76.44 97 ALA A C 1
ATOM 751 O O . ALA A 1 97 ? -20.507 18.664 -6.526 1.00 76.44 97 ALA A O 1
ATOM 752 N N . THR A 1 98 ? -20.648 17.467 -8.415 1.00 69.12 98 THR A N 1
ATOM 753 C CA . THR A 1 98 ? -19.215 17.180 -8.482 1.00 69.12 98 THR A CA 1
ATOM 754 C C . THR A 1 98 ? -18.727 17.014 -9.916 1.00 69.12 98 THR A C 1
ATOM 756 O O . THR A 1 98 ? -19.514 16.770 -10.828 1.00 69.12 98 THR A O 1
ATOM 759 N N . THR A 1 99 ? -17.411 17.102 -10.097 1.00 72.62 99 THR A N 1
ATOM 760 C CA . THR A 1 99 ? -16.732 16.706 -11.330 1.00 72.62 99 THR A CA 1
ATOM 761 C C . THR A 1 99 ? -16.163 15.302 -11.149 1.00 72.62 99 THR A C 1
ATOM 763 O O . THR A 1 99 ? -15.460 15.010 -10.178 1.00 72.62 99 THR A O 1
ATOM 766 N N . ALA A 1 100 ? -16.482 14.428 -12.091 1.00 76.12 100 ALA A N 1
ATOM 767 C CA . ALA A 1 100 ? -16.148 13.019 -12.093 1.00 76.12 100 ALA A CA 1
ATOM 768 C C . ALA A 1 100 ? -15.316 12.666 -13.323 1.00 76.12 100 ALA A C 1
ATOM 770 O O . ALA A 1 100 ? -15.439 13.307 -14.365 1.00 76.12 100 ALA A O 1
ATOM 771 N N . THR A 1 101 ? -14.515 11.614 -13.194 1.00 75.88 101 THR A N 1
ATOM 772 C CA . THR A 1 101 ? -13.813 10.979 -14.307 1.00 75.88 101 THR A CA 1
ATOM 773 C C . THR A 1 101 ? -14.205 9.513 -14.335 1.00 75.88 101 THR A C 1
ATOM 775 O O . THR A 1 101 ? -14.199 8.887 -13.277 1.00 75.88 101 THR A O 1
ATOM 778 N N . VAL A 1 102 ? -14.540 8.979 -15.511 1.00 83.12 102 VAL A N 1
ATOM 779 C CA . VAL A 1 102 ? -14.942 7.581 -15.697 1.00 83.12 102 VAL A CA 1
ATOM 780 C C . VAL A 1 102 ? -14.285 6.950 -16.911 1.00 83.12 102 VAL A C 1
ATOM 782 O O . VAL A 1 102 ? -14.042 7.615 -17.918 1.00 83.12 102 VAL A O 1
ATOM 785 N N . ALA A 1 103 ? -14.005 5.656 -16.810 1.00 86.31 103 ALA A N 1
ATOM 786 C CA . ALA A 1 103 ? -13.489 4.855 -17.896 1.00 86.31 103 ALA A CA 1
ATOM 787 C C . ALA A 1 103 ? -14.653 4.182 -18.617 1.00 86.31 103 ALA A C 1
ATOM 789 O O . ALA A 1 103 ? -15.637 3.747 -18.016 1.00 86.31 103 ALA A O 1
ATOM 790 N N . LEU A 1 104 ? -14.519 4.081 -19.928 1.00 90.56 104 LEU A N 1
ATOM 791 C CA . LEU A 1 104 ? -15.370 3.271 -20.770 1.00 90.56 104 LEU A CA 1
ATOM 792 C C . LEU A 1 104 ? -14.500 2.253 -21.481 1.00 90.56 104 LEU A C 1
ATOM 794 O O . LEU A 1 104 ? -13.391 2.567 -21.917 1.00 90.56 104 LEU A O 1
ATOM 798 N N . LYS A 1 105 ? -15.021 1.043 -21.631 1.00 90.38 105 LYS A N 1
ATOM 799 C CA . LYS A 1 105 ? -14.376 -0.021 -22.395 1.00 90.38 105 LYS A CA 1
ATOM 800 C C . LYS A 1 105 ? -15.300 -0.537 -23.476 1.00 90.38 105 LYS A C 1
ATOM 802 O O . LYS A 1 105 ? -16.523 -0.495 -23.349 1.00 90.38 105 LYS A O 1
ATOM 807 N N . ARG A 1 106 ? -14.700 -1.048 -24.542 1.00 88.31 106 ARG A N 1
ATOM 808 C CA . ARG A 1 106 ? -15.432 -1.698 -25.620 1.00 88.31 106 ARG A CA 1
ATOM 809 C C . ARG A 1 106 ? -15.609 -3.184 -25.303 1.00 88.31 106 ARG A C 1
ATOM 811 O O . ARG A 1 106 ? -14.624 -3.908 -25.174 1.00 88.31 106 ARG A O 1
ATOM 818 N N . VAL A 1 107 ? -16.856 -3.629 -25.176 1.00 83.56 107 VAL A N 1
ATOM 819 C CA . VAL A 1 107 ? -17.253 -5.027 -24.958 1.00 83.56 107 VAL A CA 1
ATOM 820 C C . VAL A 1 107 ? -17.996 -5.504 -26.204 1.00 83.56 107 VAL A C 1
ATOM 822 O O . VAL A 1 107 ? -19.142 -5.127 -26.446 1.00 83.56 107 VAL A O 1
ATOM 825 N N . GLY A 1 108 ? -17.322 -6.302 -27.035 1.00 83.00 108 GLY A N 1
ATOM 826 C CA . GLY A 1 108 ? -17.810 -6.619 -28.379 1.00 83.00 108 GLY A CA 1
ATOM 827 C C . GLY A 1 108 ? -17.820 -5.368 -29.262 1.00 83.00 108 GLY A C 1
ATOM 828 O O . GLY A 1 108 ? -16.811 -4.671 -29.360 1.00 83.00 108 GLY A O 1
ATOM 829 N N . GLU A 1 109 ? -18.955 -5.064 -29.890 1.00 79.69 109 GLU A N 1
ATOM 830 C CA . GLU A 1 109 ? -19.103 -3.853 -30.711 1.00 79.69 109 GLU A CA 1
ATOM 831 C C . GLU A 1 109 ? -19.527 -2.616 -29.907 1.00 79.69 109 GLU A C 1
ATOM 833 O O . GLU A 1 109 ? -19.411 -1.501 -30.417 1.00 79.69 109 GLU A O 1
ATOM 838 N N . GLN A 1 110 ? -19.937 -2.790 -28.645 1.00 84.56 110 GLN A N 1
ATOM 839 C CA . GLN A 1 110 ? -20.540 -1.743 -27.821 1.00 84.56 110 GLN A CA 1
ATOM 840 C C . GLN A 1 110 ? -19.559 -1.155 -26.808 1.00 84.56 110 GLN A C 1
ATOM 842 O O . GLN A 1 110 ? -18.758 -1.860 -26.196 1.00 84.56 110 GLN A O 1
ATOM 847 N N . TRP A 1 111 ? -19.662 0.148 -26.587 1.00 90.56 111 TRP A N 1
ATOM 848 C CA . TRP A 1 111 ? -19.033 0.818 -25.457 1.00 90.56 111 TRP A CA 1
ATOM 849 C C . TRP A 1 111 ? -19.870 0.619 -24.194 1.00 90.56 111 TRP A C 1
ATOM 851 O O . TRP A 1 111 ? -21.099 0.666 -24.243 1.00 90.56 111 TRP A O 1
ATOM 861 N N . LYS A 1 112 ? -19.198 0.419 -23.061 1.00 91.56 112 LYS A N 1
ATOM 862 C CA . LYS A 1 112 ? -19.816 0.339 -21.736 1.00 91.56 112 LYS A CA 1
ATOM 863 C C . LYS A 1 112 ? -19.032 1.157 -20.728 1.00 91.56 112 LYS A C 1
ATOM 865 O O . LYS A 1 112 ? -17.803 1.207 -20.796 1.00 91.56 112 LYS A O 1
ATOM 870 N N . VAL A 1 113 ? -19.743 1.770 -19.789 1.00 89.12 113 VAL A N 1
ATOM 871 C CA . VAL A 1 113 ? -19.134 2.414 -18.620 1.00 89.12 113 VAL A CA 1
ATOM 872 C C . VAL A 1 113 ? -18.549 1.327 -17.720 1.00 89.12 113 VAL A C 1
ATOM 874 O O . VAL A 1 113 ? -19.231 0.346 -17.428 1.00 89.12 113 VAL A O 1
ATOM 877 N N . ASP A 1 114 ? -17.288 1.456 -17.319 1.00 85.19 114 ASP A N 1
ATOM 878 C CA . ASP A 1 114 ? -16.593 0.408 -16.571 1.00 85.19 114 ASP A CA 1
ATOM 879 C C . ASP A 1 114 ? -16.482 0.740 -15.081 1.00 85.19 114 ASP A C 1
ATOM 881 O O . ASP A 1 114 ? -15.553 1.412 -14.650 1.00 85.19 114 ASP A O 1
ATOM 885 N N . PHE A 1 115 ? -17.400 0.211 -14.274 1.00 75.81 115 PHE A N 1
ATOM 886 C CA . PHE A 1 115 ? -17.338 0.298 -12.814 1.00 75.81 115 PHE A CA 1
ATOM 887 C C . PHE A 1 115 ? -16.592 -0.883 -12.174 1.00 75.81 115 PHE A C 1
ATOM 889 O O . PHE A 1 115 ? -16.389 -0.892 -10.960 1.00 75.81 115 PHE A O 1
ATOM 896 N N . SER A 1 116 ? -16.188 -1.887 -12.961 1.00 62.72 116 SER A N 1
ATOM 897 C CA . SER A 1 116 ? -15.482 -3.076 -12.463 1.00 62.72 116 SER A CA 1
ATOM 898 C C . SER A 1 116 ? -14.011 -2.796 -12.141 1.00 62.72 116 SER A C 1
ATOM 900 O O . SER A 1 116 ? -13.420 -3.451 -11.283 1.00 62.72 116 SER A O 1
ATOM 902 N N . THR A 1 117 ? -13.428 -1.775 -12.773 1.00 53.50 117 THR A N 1
ATOM 903 C CA . THR A 1 117 ? -12.108 -1.243 -12.430 1.00 53.50 117 THR A CA 1
ATOM 904 C C . THR A 1 117 ? -12.269 0.020 -11.589 1.00 53.50 117 THR A C 1
ATOM 906 O O . THR A 1 117 ? -12.496 1.107 -12.113 1.00 53.50 117 THR A O 1
ATOM 909 N N . ILE A 1 118 ? -12.105 -0.111 -10.272 1.00 45.53 118 ILE A N 1
ATOM 910 C CA . ILE A 1 118 ? -12.301 0.934 -9.239 1.00 45.53 118 ILE A CA 1
ATOM 911 C C . ILE A 1 118 ? -11.436 2.206 -9.457 1.00 45.53 118 ILE A C 1
ATOM 913 O O . ILE A 1 118 ? -11.608 3.212 -8.785 1.00 45.53 118 ILE A O 1
ATOM 917 N N . LYS A 1 119 ? -10.548 2.237 -10.461 1.00 45.34 119 LYS A N 1
ATOM 918 C CA . LYS A 1 119 ? -9.801 3.438 -10.878 1.00 45.34 119 LYS A CA 1
ATOM 919 C C . LYS A 1 119 ? -10.655 4.533 -11.528 1.00 45.34 119 LYS A C 1
ATOM 921 O O . LYS A 1 119 ? -10.143 5.628 -11.743 1.00 45.34 119 LYS A O 1
ATOM 926 N N . SER A 1 120 ? -11.902 4.245 -11.905 1.00 40.62 120 SER A N 1
ATOM 927 C CA . SER A 1 120 ? -12.681 5.123 -12.782 1.00 40.62 120 SER A CA 1
ATOM 928 C C . SER A 1 120 ? -13.890 5.781 -12.126 1.00 40.62 120 SER A C 1
ATOM 930 O O . SER A 1 120 ? -14.838 6.165 -12.799 1.00 40.62 120 SER A O 1
ATOM 932 N N . LEU A 1 121 ? -13.882 5.930 -10.813 1.00 44.44 121 LEU A N 1
ATOM 933 C CA . LEU A 1 121 ? -14.799 6.841 -10.161 1.00 44.44 121 LEU A CA 1
ATOM 934 C C . LEU A 1 121 ? -14.030 7.606 -9.103 1.00 44.44 121 LEU A C 1
ATOM 936 O O . LEU A 1 121 ? -13.454 7.024 -8.194 1.00 44.44 121 LEU A O 1
ATOM 940 N N . ASN A 1 122 ? -14.117 8.930 -9.159 1.00 45.75 122 ASN A N 1
ATOM 941 C CA . ASN A 1 122 ? -14.240 9.633 -7.894 1.00 45.75 122 ASN A CA 1
ATOM 942 C C . ASN A 1 122 ? -15.544 9.118 -7.271 1.00 45.75 122 ASN A C 1
ATOM 944 O O . ASN A 1 122 ? -16.598 9.312 -7.879 1.00 45.75 122 ASN A O 1
ATOM 948 N N . ASP A 1 123 ? -15.498 8.526 -6.074 1.00 45.84 123 ASP A N 1
ATOM 949 C CA . ASP A 1 123 ? -16.654 8.018 -5.295 1.00 45.84 123 ASP A CA 1
ATOM 950 C C . ASP A 1 123 ? -17.816 9.024 -5.123 1.00 45.84 123 ASP A C 1
ATOM 952 O O . ASP A 1 123 ? -18.888 8.710 -4.613 1.00 45.84 123 ASP A O 1
ATOM 956 N N . LYS A 1 124 ? -17.615 10.264 -5.567 1.00 48.88 124 LYS A N 1
ATOM 957 C CA . LYS A 1 124 ? -18.576 11.364 -5.576 1.00 48.88 124 LYS A CA 1
ATOM 958 C C . LYS A 1 124 ? -19.503 11.376 -6.799 1.00 48.88 124 LYS A C 1
ATOM 960 O O . LYS A 1 124 ? -20.478 12.117 -6.779 1.00 48.88 124 LYS A O 1
ATOM 965 N N . ALA A 1 125 ? -19.210 10.631 -7.868 1.00 51.72 125 ALA A N 1
ATOM 966 C CA . ALA A 1 125 ? -19.961 10.711 -9.128 1.00 51.72 125 ALA A CA 1
ATOM 967 C C . ALA A 1 125 ? -21.370 10.100 -9.037 1.00 51.72 125 ALA A C 1
ATOM 969 O O . ALA A 1 125 ? -22.296 10.610 -9.664 1.00 51.72 125 ALA A O 1
ATOM 970 N N . LEU A 1 126 ? -21.520 9.029 -8.251 1.00 55.34 126 LEU A N 1
ATOM 971 C CA . LEU A 1 126 ? -22.777 8.366 -7.898 1.00 55.34 126 LEU A CA 1
ATOM 972 C C . LEU A 1 126 ? -22.580 7.647 -6.544 1.00 55.34 126 LEU A C 1
ATOM 974 O O . LEU A 1 126 ? -21.815 6.684 -6.486 1.00 55.34 126 LEU A O 1
ATOM 978 N N . PRO A 1 127 ? -23.219 8.090 -5.452 1.00 42.91 127 PRO A N 1
ATOM 979 C CA . PRO A 1 127 ? -22.953 7.600 -4.112 1.00 42.91 127 PRO A CA 1
ATOM 980 C C . PRO A 1 127 ? -23.785 6.358 -3.843 1.00 42.91 127 PRO A C 1
ATOM 982 O O . PRO A 1 127 ? -24.862 6.435 -3.268 1.00 42.91 127 PRO A O 1
ATOM 985 N N . VAL A 1 128 ? -23.261 5.198 -4.224 1.00 45.12 128 VAL A N 1
ATOM 986 C CA . VAL A 1 128 ? -23.597 3.941 -3.551 1.00 45.12 128 VAL A CA 1
ATOM 987 C C . VAL A 1 128 ? -22.359 3.044 -3.579 1.00 45.12 128 VAL A C 1
ATOM 989 O O . VAL A 1 128 ? -22.234 2.127 -4.388 1.00 45.12 128 VAL A O 1
ATOM 992 N N . SER A 1 129 ? -21.406 3.347 -2.700 1.00 43.91 129 SER A N 1
ATOM 993 C CA . SER A 1 129 ? -20.508 2.314 -2.190 1.00 43.91 129 SER A CA 1
ATOM 994 C C . SER A 1 129 ? -21.309 1.536 -1.144 1.00 43.91 129 SER A C 1
ATOM 996 O O . SER A 1 129 ? -21.781 2.129 -0.175 1.00 43.91 129 SER A O 1
ATOM 998 N N . ASP A 1 130 ? -21.551 0.242 -1.366 1.00 35.06 130 ASP A N 1
ATOM 999 C CA . ASP A 1 130 ? -22.375 -0.626 -0.505 1.00 35.06 130 ASP A CA 1
ATOM 1000 C C . ASP A 1 130 ? -21.672 -1.018 0.815 1.00 35.06 130 ASP A C 1
ATOM 1002 O O . ASP A 1 130 ? -21.830 -2.128 1.323 1.00 35.06 130 ASP A O 1
ATOM 1006 N N . THR A 1 131 ? -20.905 -0.108 1.415 1.00 30.84 131 THR A N 1
ATOM 1007 C CA . THR A 1 131 ? -20.430 -0.248 2.795 1.00 30.84 131 THR A CA 1
ATOM 1008 C C . THR A 1 131 ? -21.434 0.428 3.735 1.00 30.84 131 THR A C 1
ATOM 1010 O O . THR A 1 131 ? -21.601 1.648 3.665 1.00 30.84 131 THR A O 1
ATOM 1013 N N . PRO A 1 132 ? -22.115 -0.307 4.637 1.00 27.44 132 PRO A N 1
ATOM 1014 C CA . PRO A 1 132 ? -23.026 0.304 5.599 1.00 27.44 132 PRO A CA 1
ATOM 1015 C C . PRO A 1 132 ? -22.261 1.263 6.517 1.00 27.44 132 PRO A C 1
ATOM 1017 O O . PRO A 1 132 ? -21.308 0.866 7.188 1.00 27.44 132 PRO A O 1
ATOM 1020 N N . LYS A 1 133 ? -22.695 2.524 6.563 1.00 26.47 133 LYS A N 1
ATOM 1021 C CA . LYS A 1 133 ? -22.260 3.514 7.553 1.00 26.47 133 LYS A CA 1
ATOM 1022 C C . LYS A 1 133 ? -22.986 3.226 8.878 1.00 26.47 133 LYS A C 1
ATOM 1024 O O . LYS A 1 133 ? -24.217 3.204 8.864 1.00 26.47 133 LYS A O 1
ATOM 1029 N N . PRO A 1 134 ? -22.296 3.034 10.018 1.00 30.77 134 PRO A N 1
ATOM 1030 C CA . PRO A 1 134 ? -22.964 2.964 11.312 1.00 30.77 134 PRO A CA 1
ATOM 1031 C C . PRO A 1 134 ? -23.652 4.301 11.603 1.00 30.77 134 PRO A C 1
ATOM 1033 O O . PRO A 1 134 ? -23.018 5.357 11.582 1.00 30.77 134 PRO A O 1
ATOM 1036 N N . THR A 1 135 ? -24.963 4.264 11.830 1.00 32.66 135 THR A N 1
ATOM 1037 C CA . THR A 1 135 ? -25.721 5.414 12.321 1.00 32.66 135 THR A CA 1
ATOM 1038 C C . THR A 1 135 ? -25.464 5.540 13.818 1.00 32.66 135 THR A C 1
ATOM 1040 O O . THR A 1 135 ? -25.861 4.689 14.609 1.00 32.66 135 THR A O 1
ATOM 1043 N N . GLU A 1 136 ? -24.753 6.596 14.192 1.00 32.25 136 GLU A N 1
ATOM 1044 C CA . GLU A 1 136 ? -24.498 6.994 15.568 1.00 32.25 136 GLU A CA 1
ATOM 1045 C C . GLU A 1 136 ? -25.800 7.516 16.198 1.00 32.25 136 GLU A C 1
ATOM 1047 O O . GLU A 1 136 ? -26.259 8.619 15.905 1.00 32.25 136 GLU A O 1
ATOM 1052 N N . VAL A 1 137 ? -26.415 6.711 17.065 1.00 33.59 137 VAL A N 1
ATOM 1053 C CA . VAL A 1 137 ? -27.261 7.229 18.145 1.00 33.59 137 VAL A CA 1
ATOM 1054 C C . VAL A 1 137 ? -26.322 7.448 19.320 1.00 33.59 137 VAL A C 1
ATOM 1056 O O . VAL A 1 137 ? -25.702 6.497 19.780 1.00 33.59 137 VAL A O 1
ATOM 1059 N N . LYS A 1 138 ? -26.201 8.693 19.780 1.00 30.80 138 LYS A N 1
ATOM 1060 C CA . LYS A 1 138 ? -25.416 9.086 20.954 1.00 30.80 138 LYS A CA 1
ATOM 1061 C C . LYS A 1 138 ? -26.204 8.790 22.239 1.00 30.80 138 LYS A C 1
ATOM 1063 O O . LYS A 1 138 ? -27.210 9.466 22.460 1.00 30.80 138 LYS A O 1
ATOM 1068 N N . PRO A 1 139 ? -25.754 7.893 23.135 1.00 37.84 139 PRO A N 1
ATOM 1069 C CA . PRO A 1 139 ? -26.025 8.016 24.556 1.00 37.84 139 PRO A CA 1
ATOM 1070 C C . PRO A 1 139 ? -24.917 8.860 25.201 1.00 37.84 139 PRO A C 1
ATOM 1072 O O . PRO A 1 139 ? -23.747 8.803 24.822 1.00 37.84 139 PRO A O 1
ATOM 1075 N N . GLU A 1 140 ? -25.302 9.673 26.172 1.00 32.03 140 GLU A N 1
ATOM 1076 C CA . GLU A 1 140 ? -24.396 10.433 27.031 1.00 32.03 140 GLU A CA 1
ATOM 1077 C C . GLU A 1 140 ? -23.404 9.490 27.753 1.00 32.03 140 GLU A C 1
ATOM 1079 O O . GLU A 1 140 ? -23.819 8.420 28.211 1.00 32.03 140 GLU A O 1
ATOM 1084 N N . PRO A 1 141 ? -22.096 9.815 27.822 1.00 38.50 141 PRO A N 1
ATOM 1085 C CA . PRO A 1 141 ? -21.096 8.866 28.297 1.00 38.50 141 PRO A CA 1
ATOM 1086 C C . PRO A 1 141 ? -21.137 8.724 29.827 1.00 38.50 141 PRO A C 1
ATOM 1088 O O . PRO A 1 141 ? -21.106 9.738 30.529 1.00 38.50 141 PRO A O 1
ATOM 1091 N N . PRO A 1 142 ? -21.134 7.495 30.382 1.00 43.47 142 PRO A N 1
ATOM 1092 C CA . PRO A 1 142 ? -20.790 7.304 31.781 1.00 43.47 142 PRO A CA 1
ATOM 1093 C C . PRO A 1 142 ? -19.294 7.590 31.978 1.00 43.47 142 PRO A C 1
ATOM 1095 O O . PRO A 1 142 ? -18.480 7.368 31.080 1.00 43.47 142 PRO A O 1
ATOM 1098 N N . ALA A 1 143 ? -18.953 8.117 33.154 1.00 41.53 143 ALA A N 1
ATOM 1099 C CA . ALA A 1 143 ? -17.622 8.603 33.509 1.00 41.53 143 ALA A CA 1
ATOM 1100 C C . ALA A 1 143 ? -16.486 7.642 33.106 1.00 41.53 143 ALA A C 1
ATOM 1102 O O . ALA A 1 143 ? -16.519 6.448 33.408 1.00 41.53 143 ALA A O 1
ATOM 1103 N N . SER A 1 144 ? -15.468 8.199 32.446 1.00 37.44 144 SER A N 1
ATOM 1104 C CA . SER A 1 144 ? -14.289 7.477 31.973 1.00 37.44 144 SER A CA 1
ATOM 1105 C C . SER A 1 144 ? -13.534 6.800 33.127 1.00 37.44 144 SER A C 1
ATOM 1107 O O . SER A 1 144 ? -13.187 7.480 34.098 1.00 37.44 144 SER A O 1
ATOM 1109 N N . PRO A 1 145 ? -13.206 5.499 33.032 1.00 42.94 145 PRO A N 1
ATOM 1110 C CA . PRO A 1 145 ? -12.213 4.898 33.911 1.00 42.94 145 PRO A CA 1
ATOM 1111 C C . PRO A 1 145 ? -10.806 5.450 33.591 1.00 42.94 145 PRO A C 1
ATOM 1113 O O . PRO A 1 145 ? -10.566 5.921 32.475 1.00 42.94 145 PRO A O 1
ATOM 1116 N N . PRO A 1 146 ? -9.868 5.431 34.558 1.00 39.75 146 PRO A N 1
ATOM 1117 C CA . PRO A 1 146 ? -8.526 5.992 34.387 1.00 39.75 146 PRO A CA 1
ATOM 1118 C C . PRO A 1 146 ? -7.739 5.291 33.262 1.00 39.75 146 PRO A C 1
ATOM 1120 O O . PRO A 1 146 ? -7.976 4.110 32.996 1.00 39.75 146 PRO A O 1
ATOM 1123 N N . PRO A 1 147 ? -6.787 5.989 32.609 1.00 42.88 147 PRO A N 1
ATOM 1124 C CA . PRO A 1 147 ? -6.088 5.478 31.434 1.00 42.88 147 PRO A CA 1
ATOM 1125 C C . PRO A 1 147 ? -5.282 4.221 31.776 1.00 42.88 147 PRO A C 1
ATOM 1127 O O . PRO A 1 147 ? -4.339 4.248 32.569 1.00 42.88 147 PRO A O 1
ATOM 1130 N N . SER A 1 148 ? -5.657 3.106 31.154 1.00 44.28 148 SER A N 1
ATOM 1131 C CA . SER A 1 148 ? -4.863 1.883 31.138 1.00 44.28 148 SER A CA 1
ATOM 1132 C C . SER A 1 148 ? -3.575 2.093 30.342 1.00 44.28 148 SER A C 1
ATOM 1134 O O . SER A 1 148 ? -3.553 2.838 29.361 1.00 44.28 148 SER A O 1
ATOM 1136 N N . LYS A 1 149 ? -2.501 1.405 30.751 1.00 48.81 149 LYS A N 1
ATOM 1137 C CA . LYS A 1 149 ? -1.206 1.406 30.057 1.00 48.81 149 LYS A CA 1
ATOM 1138 C C . LYS A 1 149 ? -1.383 1.126 28.553 1.00 48.81 149 LYS A C 1
ATOM 1140 O O . LYS A 1 149 ? -2.168 0.238 28.204 1.00 48.81 149 LYS A O 1
ATOM 1145 N N . PRO A 1 150 ? -0.636 1.813 27.674 1.00 51.72 150 PRO A N 1
ATOM 1146 C CA . PRO A 1 150 ? -0.654 1.509 26.251 1.00 51.72 150 PRO A CA 1
ATOM 1147 C C . PRO A 1 150 ? -0.258 0.048 25.999 1.00 51.72 150 PRO A C 1
ATOM 1149 O O . PRO A 1 150 ? 0.761 -0.419 26.501 1.00 51.72 150 PRO A O 1
ATOM 1152 N N . THR A 1 151 ? -1.088 -0.689 25.258 1.00 67.38 151 THR A N 1
ATOM 1153 C CA . THR A 1 151 ? -0.974 -2.155 25.124 1.00 67.38 151 THR A CA 1
ATOM 1154 C C . THR A 1 151 ? -0.223 -2.604 23.854 1.00 67.38 151 THR A C 1
ATOM 1156 O O . THR A 1 151 ? -0.183 -3.794 23.561 1.00 67.38 151 THR A O 1
ATOM 1159 N N . GLY A 1 152 ? 0.398 -1.691 23.094 1.00 88.12 152 GLY A N 1
ATOM 1160 C CA . GLY A 1 152 ? 1.131 -2.018 21.861 1.00 88.12 152 GLY A CA 1
ATOM 1161 C C . GLY A 1 152 ? 1.863 -0.820 21.245 1.00 88.12 152 GLY A C 1
ATOM 1162 O O . GLY A 1 152 ? 1.613 0.316 21.638 1.00 88.12 152 GLY A O 1
ATOM 1163 N N . LEU A 1 153 ? 2.735 -1.056 20.254 1.00 94.81 153 LEU A N 1
ATOM 1164 C CA . LEU A 1 153 ? 3.531 0.001 19.601 1.00 94.81 153 LEU A CA 1
ATOM 1165 C C . LEU A 1 153 ? 2.681 1.066 18.893 1.00 94.81 153 LEU A C 1
ATOM 1167 O O . LEU A 1 153 ? 3.129 2.200 18.750 1.00 94.81 153 LEU A O 1
ATOM 1171 N N . LEU A 1 154 ? 1.436 0.760 18.515 1.00 95.06 154 LEU A N 1
ATOM 1172 C CA . LEU A 1 154 ? 0.518 1.756 17.952 1.00 95.06 154 LEU A CA 1
ATOM 1173 C C . LEU A 1 154 ? 0.233 2.931 18.901 1.00 95.06 154 LEU A C 1
ATOM 1175 O O . LEU A 1 154 ? -0.102 4.017 18.437 1.00 95.06 154 LEU A O 1
ATOM 1179 N N . SER A 1 155 ? 0.442 2.776 20.212 1.00 94.50 155 SER A N 1
ATOM 1180 C CA . SER A 1 155 ? 0.315 3.888 21.162 1.00 94.50 155 SER A CA 1
ATOM 1181 C C . SER A 1 155 ? 1.376 4.975 21.001 1.00 94.50 155 SER A C 1
ATOM 1183 O O . SER A 1 155 ? 1.312 5.996 21.681 1.00 94.50 155 SER A O 1
ATOM 1185 N N . LEU A 1 156 ? 2.390 4.752 20.160 1.00 94.56 156 LEU A N 1
ATOM 1186 C CA . LEU A 1 156 ? 3.363 5.775 19.796 1.00 94.56 156 LEU A CA 1
ATOM 1187 C C . LEU A 1 156 ? 2.714 6.929 19.015 1.00 94.56 156 LEU A C 1
ATOM 1189 O O . LEU A 1 156 ? 3.340 7.979 18.864 1.00 94.56 156 LEU A O 1
ATOM 1193 N N . TRP A 1 157 ? 1.491 6.750 18.514 1.00 95.69 157 TRP A N 1
ATOM 1194 C CA . TRP A 1 157 ? 0.744 7.742 17.752 1.00 95.69 157 TRP A CA 1
ATOM 1195 C C . TRP A 1 157 ? -0.581 8.079 18.427 1.00 95.69 157 TRP A C 1
ATOM 1197 O O . TRP A 1 157 ? -1.233 7.224 19.025 1.00 95.69 157 TRP A O 1
ATOM 1207 N N . ALA A 1 158 ? -1.000 9.336 18.289 1.00 93.81 158 ALA A N 1
ATOM 1208 C CA . ALA A 1 158 ? -2.368 9.721 18.605 1.00 93.81 158 ALA A CA 1
ATOM 1209 C C . ALA A 1 158 ? -3.345 9.023 17.634 1.00 93.81 158 ALA A C 1
ATOM 1211 O O . ALA A 1 158 ? -2.978 8.808 16.470 1.00 93.81 158 ALA A O 1
ATOM 1212 N N . PRO A 1 159 ? -4.582 8.701 18.055 1.00 90.19 159 PRO A N 1
ATOM 1213 C CA . PRO A 1 159 ? -5.567 8.048 17.191 1.00 90.19 159 PRO A CA 1
ATOM 1214 C C . PRO A 1 159 ? -5.775 8.766 15.852 1.00 90.19 159 PRO A C 1
ATOM 1216 O O . PRO A 1 159 ? -5.851 8.125 14.808 1.00 90.19 159 PRO A O 1
ATOM 1219 N N . GLU A 1 160 ? -5.777 10.098 15.848 1.00 90.06 160 GLU A N 1
ATOM 1220 C CA . GLU A 1 160 ? -5.961 10.915 14.645 1.00 90.06 160 GLU A CA 1
ATOM 1221 C C . GLU A 1 160 ? -4.790 10.770 13.665 1.00 90.06 160 GLU A C 1
ATOM 1223 O O . GLU A 1 160 ? -4.981 10.838 12.452 1.00 90.06 160 GLU A O 1
ATOM 1228 N N . ALA A 1 161 ? -3.575 10.544 14.174 1.00 90.88 161 ALA A N 1
ATOM 1229 C CA . ALA A 1 161 ? -2.397 10.310 13.345 1.00 90.88 161 ALA A CA 1
ATOM 1230 C C . ALA A 1 161 ? -2.407 8.911 12.708 1.00 90.88 161 ALA A C 1
ATOM 1232 O O . ALA A 1 161 ? -1.926 8.760 11.586 1.00 90.88 161 ALA A O 1
ATOM 1233 N N . LEU A 1 162 ? -2.982 7.908 13.385 1.00 91.94 162 LEU A N 1
ATOM 1234 C CA . LEU A 1 162 ? -3.155 6.555 12.838 1.00 91.94 162 LEU A CA 1
ATOM 1235 C C . LEU A 1 162 ? -4.236 6.488 11.756 1.00 91.94 162 LEU A C 1
ATOM 1237 O O . LEU A 1 162 ? -4.129 5.685 10.832 1.00 91.94 162 LEU A O 1
ATOM 1241 N N . GLN A 1 163 ? -5.268 7.327 11.871 1.00 91.06 163 GLN A N 1
ATOM 1242 C CA . GLN A 1 163 ? -6.371 7.392 10.909 1.00 91.06 163 GLN A CA 1
ATOM 1243 C C . GLN A 1 163 ? -5.967 8.014 9.563 1.00 91.06 163 GLN A C 1
ATOM 1245 O O . GLN A 1 163 ? -6.682 7.831 8.574 1.00 91.06 163 GLN A O 1
ATOM 1250 N N . GLY A 1 164 ? -4.839 8.730 9.511 1.00 90.06 164 GLY A N 1
ATOM 1251 C CA . GLY A 1 164 ? -4.382 9.468 8.334 1.00 90.06 164 GLY A CA 1
ATOM 1252 C C . GLY A 1 164 ? -5.217 10.719 8.045 1.00 90.06 164 GLY A C 1
ATOM 1253 O O . GLY A 1 164 ? -6.223 11.007 8.699 1.00 90.06 164 GLY A O 1
ATOM 1254 N N . LYS A 1 165 ? -4.799 11.492 7.043 1.00 89.44 165 LYS A N 1
ATOM 1255 C CA . LYS A 1 165 ? -5.440 12.754 6.653 1.00 89.44 165 LYS A CA 1
ATOM 1256 C C . LYS A 1 165 ? -6.055 12.647 5.264 1.00 89.44 165 LYS A C 1
ATOM 1258 O O . LYS A 1 165 ? -5.648 11.857 4.419 1.00 89.44 165 LYS A O 1
ATOM 1263 N N . ALA A 1 166 ? -7.082 13.456 5.015 1.00 86.94 166 ALA A N 1
ATOM 1264 C CA . ALA A 1 166 ? -7.622 13.590 3.668 1.00 86.94 166 ALA A CA 1
ATOM 1265 C C . ALA A 1 166 ? -6.559 14.198 2.741 1.00 86.94 166 ALA A C 1
ATOM 1267 O O . ALA A 1 166 ? -6.005 15.254 3.050 1.00 86.94 166 ALA A O 1
ATOM 1268 N N . GLY A 1 167 ? -6.317 13.558 1.600 1.00 88.69 167 GLY A N 1
ATOM 1269 C CA . GLY A 1 167 ? -5.276 13.939 0.658 1.00 88.69 167 GLY A CA 1
ATOM 1270 C C . GLY A 1 167 ? -4.023 13.073 0.727 1.00 88.69 167 GLY A C 1
ATOM 1271 O O . GLY A 1 167 ? -3.232 13.170 -0.206 1.00 88.69 167 GLY A O 1
ATOM 1272 N N . ASP A 1 168 ? -3.865 12.219 1.745 1.00 87.56 168 ASP A N 1
ATOM 1273 C CA . ASP A 1 168 ? -2.771 11.237 1.798 1.00 87.56 168 ASP A CA 1
ATOM 1274 C C . ASP A 1 168 ? -2.835 10.282 0.594 1.00 87.56 168 ASP A C 1
ATOM 1276 O O . ASP A 1 168 ? -1.811 9.818 0.114 1.00 87.56 168 ASP A O 1
ATOM 1280 N N . GLU A 1 169 ? -4.025 10.042 0.037 1.00 90.88 169 GLU A N 1
ATOM 1281 C CA . GLU A 1 169 ? -4.237 9.192 -1.137 1.00 90.88 169 GLU A CA 1
ATOM 1282 C C . GLU A 1 169 ? -3.717 9.789 -2.460 1.00 90.88 169 GLU A C 1
ATOM 1284 O O . GLU A 1 169 ? -3.751 9.129 -3.50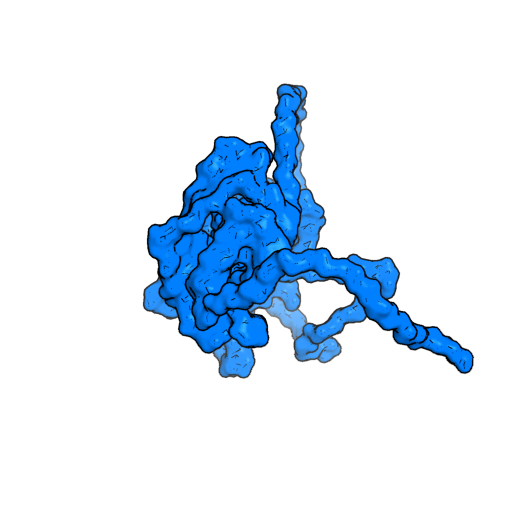2 1.00 90.88 169 GLU A O 1
ATOM 1289 N N . LYS A 1 170 ? -3.276 11.053 -2.459 1.00 90.69 170 LYS A N 1
ATOM 1290 C CA . LYS A 1 170 ? -2.899 11.762 -3.684 1.00 90.69 170 LYS A CA 1
ATOM 1291 C C . LYS A 1 170 ? -1.520 11.346 -4.172 1.00 90.69 170 LYS A C 1
ATOM 1293 O O . LYS A 1 170 ? -0.546 11.364 -3.434 1.00 90.69 170 LYS A O 1
ATOM 1298 N N . ILE A 1 171 ? -1.446 11.084 -5.471 1.00 91.00 171 ILE A N 1
ATOM 1299 C CA . ILE A 1 171 ? -0.194 10.826 -6.180 1.00 91.00 171 ILE A CA 1
ATOM 1300 C C . ILE A 1 171 ? 0.349 12.147 -6.728 1.00 91.00 171 ILE A C 1
ATOM 1302 O O . ILE A 1 171 ? -0.388 12.939 -7.327 1.00 91.00 171 ILE A O 1
ATOM 1306 N N . HIS A 1 172 ? 1.650 12.364 -6.566 1.00 92.06 172 HIS A N 1
ATOM 1307 C CA . HIS A 1 172 ? 2.360 13.531 -7.072 1.00 92.06 172 HIS A CA 1
ATOM 1308 C C . HIS A 1 172 ? 3.402 13.118 -8.112 1.00 92.06 172 HIS A C 1
ATOM 1310 O O . HIS A 1 172 ? 4.417 12.516 -7.782 1.00 92.06 172 HIS A O 1
ATOM 1316 N N . PHE A 1 173 ? 3.187 13.478 -9.377 1.00 91.56 173 PHE A N 1
ATOM 1317 C CA . PHE A 1 173 ? 4.154 13.189 -10.437 1.00 91.56 173 PHE A CA 1
ATOM 1318 C C . PHE A 1 173 ? 5.352 14.136 -10.388 1.00 91.56 173 PHE A C 1
ATOM 1320 O O . PHE A 1 173 ? 5.210 15.358 -10.263 1.00 91.56 173 PHE A O 1
ATOM 1327 N N . LEU A 1 174 ? 6.544 13.566 -10.529 1.00 85.00 174 LEU A N 1
ATOM 1328 C CA . LEU A 1 174 ? 7.797 14.299 -10.570 1.00 85.00 174 LEU A CA 1
ATOM 1329 C C . LEU A 1 174 ? 8.063 14.819 -11.984 1.00 85.00 174 LEU A C 1
ATOM 1331 O O . LEU A 1 174 ? 7.743 14.185 -12.986 1.00 85.00 174 LEU A O 1
ATOM 1335 N N . ARG A 1 175 ? 8.725 15.978 -12.084 1.00 90.31 175 ARG A N 1
ATOM 1336 C CA . ARG A 1 175 ? 9.144 16.527 -13.389 1.00 90.31 175 ARG A CA 1
ATOM 1337 C C . ARG A 1 175 ? 10.196 15.661 -14.084 1.00 90.31 175 ARG A C 1
ATOM 1339 O O . ARG A 1 175 ? 10.318 15.713 -15.303 1.00 90.31 175 ARG A O 1
ATOM 1346 N N . LYS A 1 176 ? 11.004 14.941 -13.305 1.00 86.62 176 LYS A N 1
ATOM 1347 C CA . LYS A 1 176 ? 12.035 14.018 -13.778 1.00 86.62 176 LYS A CA 1
ATOM 1348 C C . LYS A 1 176 ? 11.990 12.756 -12.919 1.00 86.62 176 LYS A C 1
ATOM 1350 O O . LYS A 1 176 ? 11.832 12.904 -11.707 1.00 86.62 176 LYS A O 1
ATOM 1355 N N . PRO A 1 177 ? 12.172 11.565 -13.513 1.00 86.56 177 PRO A N 1
ATOM 1356 C CA . PRO A 1 177 ? 12.318 10.344 -12.741 1.00 86.56 177 PRO A CA 1
ATOM 1357 C C . PRO A 1 177 ? 13.526 10.418 -11.807 1.00 86.56 177 PRO A C 1
ATOM 1359 O O . PRO A 1 177 ? 14.607 10.860 -12.204 1.00 86.56 177 PRO A O 1
ATOM 1362 N N . ASP A 1 178 ? 13.336 9.953 -10.584 1.00 86.62 178 ASP A N 1
ATOM 1363 C CA . ASP A 1 178 ? 14.346 9.855 -9.548 1.00 86.62 178 ASP A CA 1
ATOM 1364 C C . ASP A 1 178 ? 14.669 8.381 -9.271 1.00 86.62 178 ASP A C 1
ATOM 1366 O O . ASP A 1 178 ? 13.889 7.647 -8.655 1.00 86.62 178 ASP A O 1
ATOM 1370 N N . PHE A 1 179 ? 15.844 7.984 -9.760 1.00 85.75 179 PHE A N 1
ATOM 1371 C CA . PHE A 1 179 ? 16.463 6.671 -9.580 1.00 85.75 179 PHE A CA 1
ATOM 1372 C C . PHE A 1 179 ? 17.596 6.706 -8.545 1.00 85.75 179 PHE A C 1
ATOM 1374 O O . PHE A 1 179 ? 18.461 5.830 -8.563 1.00 85.75 179 PHE A O 1
ATOM 1381 N N . SER A 1 180 ? 17.658 7.745 -7.706 1.00 86.44 180 SER A N 1
ATOM 1382 C CA . SER A 1 180 ? 18.728 7.875 -6.721 1.00 86.44 180 SER A CA 1
ATOM 1383 C C . SER A 1 180 ? 18.736 6.704 -5.735 1.00 86.44 180 SER A C 1
ATOM 1385 O O . SER A 1 180 ? 17.712 6.074 -5.450 1.00 86.44 180 SER A O 1
ATOM 1387 N N . ALA A 1 181 ? 19.936 6.384 -5.253 1.00 89.00 181 ALA A N 1
ATOM 1388 C CA . ALA A 1 181 ? 20.129 5.366 -4.236 1.00 89.00 181 ALA A CA 1
ATOM 1389 C C . ALA A 1 181 ? 19.597 5.854 -2.871 1.00 89.00 181 ALA A C 1
ATOM 1391 O O . ALA A 1 181 ? 19.670 7.055 -2.586 1.00 89.00 181 ALA A O 1
ATOM 1392 N N . PRO A 1 182 ? 19.118 4.947 -1.999 1.00 92.50 182 PRO A N 1
ATOM 1393 C CA . PRO A 1 182 ? 18.807 5.284 -0.611 1.00 92.50 182 PRO A CA 1
ATOM 1394 C C . PRO A 1 182 ? 20.047 5.749 0.156 1.00 92.50 182 PRO A C 1
ATOM 1396 O O . PRO A 1 182 ? 21.188 5.471 -0.214 1.00 92.50 182 PRO A O 1
ATOM 1399 N N . SER A 1 183 ? 19.819 6.360 1.320 1.00 89.50 183 SER A N 1
ATOM 1400 C CA . SER A 1 183 ? 20.896 6.701 2.255 1.00 89.50 183 SER A CA 1
ATOM 1401 C C . SER A 1 183 ? 21.627 5.472 2.812 1.00 89.50 183 SER A C 1
ATOM 1403 O O . SER A 1 183 ? 22.785 5.581 3.207 1.00 89.50 183 SER A O 1
ATOM 1405 N N . ARG A 1 184 ? 20.962 4.307 2.865 1.00 91.62 184 ARG A N 1
ATOM 1406 C CA . ARG A 1 184 ? 21.554 3.011 3.226 1.00 91.62 184 ARG A CA 1
ATOM 1407 C C . ARG A 1 184 ? 21.406 2.062 2.039 1.00 91.62 184 ARG A C 1
ATOM 1409 O O . ARG A 1 184 ? 20.292 1.709 1.683 1.00 91.62 184 ARG A O 1
ATOM 1416 N N . THR A 1 185 ? 22.518 1.649 1.437 1.00 94.62 185 THR A N 1
ATOM 1417 C CA . THR A 1 185 ? 22.525 0.827 0.210 1.00 94.62 185 THR A CA 1
ATOM 1418 C C . THR A 1 185 ? 22.755 -0.659 0.455 1.00 94.62 185 THR A C 1
ATOM 1420 O O . THR A 1 185 ? 22.708 -1.435 -0.495 1.00 94.62 185 THR A O 1
ATOM 1423 N N . GLN A 1 186 ? 23.017 -1.059 1.700 1.00 94.19 186 GLN A N 1
ATOM 1424 C CA . GLN A 1 186 ? 23.218 -2.449 2.100 1.00 94.19 186 GLN A CA 1
ATOM 1425 C C . GLN A 1 186 ? 22.458 -2.733 3.398 1.00 94.19 186 GLN A C 1
ATOM 1427 O O . GLN A 1 186 ? 22.487 -1.885 4.297 1.00 94.19 186 GLN A O 1
ATOM 1432 N N . PRO A 1 187 ? 21.785 -3.888 3.509 1.00 93.19 187 PRO A N 1
ATOM 1433 C CA . PRO A 1 187 ? 21.222 -4.336 4.769 1.00 93.19 187 PRO A CA 1
ATOM 1434 C C . PRO A 1 187 ? 22.327 -4.744 5.744 1.00 93.19 187 PRO A C 1
ATOM 1436 O O . PRO A 1 187 ? 23.383 -5.240 5.346 1.00 93.19 187 PRO A O 1
ATOM 1439 N N . ASN A 1 188 ? 22.070 -4.539 7.028 1.00 91.00 188 ASN A N 1
ATOM 1440 C CA . ASN A 1 188 ? 22.914 -5.008 8.116 1.00 91.00 188 ASN A CA 1
ATOM 1441 C C . ASN A 1 188 ? 22.670 -6.493 8.396 1.00 91.00 188 ASN A C 1
ATOM 1443 O O . ASN A 1 188 ? 23.593 -7.203 8.797 1.00 91.00 188 ASN A O 1
ATOM 1447 N N . GLU A 1 189 ? 21.441 -6.973 8.192 1.00 84.81 189 GLU A N 1
ATOM 1448 C CA . GLU A 1 189 ? 21.112 -8.375 8.399 1.00 84.81 189 GLU A CA 1
ATOM 1449 C C . GLU A 1 189 ? 21.253 -9.175 7.100 1.00 84.81 189 GLU A C 1
ATOM 1451 O O . GLU A 1 189 ? 20.732 -8.819 6.043 1.00 84.81 189 GLU A O 1
ATOM 1456 N N . THR A 1 190 ? 21.962 -10.302 7.176 1.00 78.62 190 THR A N 1
ATOM 1457 C CA . THR A 1 190 ? 22.078 -11.235 6.051 1.00 78.62 190 THR A CA 1
ATOM 1458 C C . THR A 1 190 ? 21.021 -12.325 6.179 1.00 78.62 190 THR A C 1
ATOM 1460 O O . THR A 1 190 ? 20.987 -13.054 7.170 1.00 78.62 190 THR A O 1
ATOM 1463 N N . LEU A 1 191 ? 20.177 -12.462 5.157 1.00 70.56 191 LEU A N 1
ATOM 1464 C CA . LEU A 1 191 ? 19.189 -13.533 5.072 1.00 70.56 191 LEU A CA 1
ATOM 1465 C C . LEU A 1 191 ? 19.861 -14.889 4.810 1.00 70.56 191 LEU A C 1
ATOM 1467 O O . LEU A 1 191 ? 20.781 -14.966 3.986 1.00 70.56 191 LEU A O 1
ATOM 1471 N N . PRO A 1 192 ? 19.393 -15.983 5.441 1.00 79.69 192 PRO A N 1
ATOM 1472 C CA . PRO A 1 192 ? 19.800 -17.310 5.017 1.00 79.69 192 PRO A CA 1
ATOM 1473 C C . PRO A 1 192 ? 19.358 -17.536 3.561 1.00 79.69 192 PRO A C 1
ATOM 1475 O O . PRO A 1 192 ? 18.294 -17.058 3.155 1.00 79.69 192 PRO A O 1
ATOM 1478 N N . PRO A 1 193 ? 20.143 -18.277 2.762 1.00 81.88 193 PRO A N 1
ATOM 1479 C CA . PRO A 1 193 ? 19.756 -18.584 1.396 1.00 81.88 193 PRO A CA 1
ATOM 1480 C C . PRO A 1 193 ? 18.428 -19.343 1.380 1.00 81.88 193 PRO A C 1
ATOM 1482 O O . PRO A 1 193 ? 18.178 -20.224 2.210 1.00 81.88 193 PRO A O 1
ATOM 1485 N N . LEU A 1 194 ? 17.582 -19.008 0.407 1.00 84.06 194 LEU A N 1
ATOM 1486 C CA . LEU A 1 194 ? 16.302 -19.674 0.226 1.00 84.06 194 LEU A CA 1
ATOM 1487 C C . LEU A 1 194 ? 16.532 -21.162 -0.065 1.00 84.06 194 LEU A C 1
ATOM 1489 O O . LEU A 1 194 ? 17.383 -21.524 -0.883 1.00 84.06 194 LEU A O 1
ATOM 1493 N N . LYS A 1 195 ? 15.774 -22.032 0.608 1.00 87.00 195 LYS A N 1
ATOM 1494 C CA . LYS A 1 195 ? 15.889 -23.474 0.385 1.00 87.00 195 LYS A CA 1
ATOM 1495 C C . LYS A 1 195 ? 15.542 -23.820 -1.073 1.00 87.00 195 LYS A C 1
ATOM 1497 O O . LYS A 1 195 ? 14.636 -23.189 -1.626 1.00 87.00 195 LYS A O 1
ATOM 1502 N N . PRO A 1 196 ? 16.203 -24.815 -1.696 1.00 89.25 196 PRO A N 1
ATOM 1503 C CA . PRO A 1 196 ? 15.993 -25.140 -3.107 1.00 89.25 196 PRO A CA 1
ATOM 1504 C C . PRO A 1 196 ? 14.528 -25.376 -3.498 1.00 89.25 196 PRO A C 1
ATOM 1506 O O . PRO A 1 196 ? 14.116 -24.988 -4.588 1.00 89.25 196 PRO A O 1
ATOM 1509 N N . GLU A 1 197 ? 13.725 -25.960 -2.606 1.00 85.75 197 GLU A N 1
ATOM 1510 C CA . GLU A 1 197 ? 12.298 -26.228 -2.819 1.00 85.75 197 GLU A CA 1
ATOM 1511 C C . GLU A 1 197 ? 11.421 -24.972 -2.934 1.00 85.75 197 GLU A C 1
ATOM 1513 O O . GLU A 1 197 ? 10.302 -25.057 -3.441 1.00 85.75 197 GLU A O 1
ATOM 1518 N N . TYR A 1 198 ? 11.915 -23.818 -2.484 1.00 84.12 198 TYR A N 1
ATOM 1519 C CA . TYR A 1 198 ? 11.214 -22.535 -2.553 1.00 84.12 198 TYR A CA 1
ATOM 1520 C C . TYR A 1 198 ? 11.753 -21.617 -3.653 1.00 84.12 198 TYR A C 1
ATOM 1522 O O . TYR A 1 198 ? 11.226 -20.525 -3.844 1.00 84.12 198 TYR A O 1
ATOM 1530 N N . LEU A 1 199 ? 12.779 -22.043 -4.397 1.00 82.81 199 LEU A N 1
ATOM 1531 C CA . LEU A 1 199 ? 13.257 -21.294 -5.555 1.00 82.81 199 LEU A CA 1
ATOM 1532 C C . LEU A 1 199 ? 12.164 -21.202 -6.632 1.00 82.81 199 LEU A C 1
ATOM 1534 O O . LEU A 1 199 ? 11.356 -22.116 -6.811 1.00 82.81 199 LEU A O 1
ATOM 1538 N N . ASN A 1 200 ? 12.239 -20.143 -7.442 1.00 84.19 200 ASN A N 1
ATOM 1539 C CA . ASN A 1 200 ? 11.277 -19.778 -8.491 1.00 84.19 200 ASN A CA 1
ATOM 1540 C C . ASN A 1 200 ? 9.956 -19.199 -7.954 1.00 84.19 200 ASN A C 1
ATOM 1542 O O . ASN A 1 200 ? 9.784 -18.936 -6.771 1.00 84.19 200 ASN A O 1
ATOM 1546 N N . SER A 1 201 ? 9.015 -18.933 -8.862 1.00 84.56 201 SER A N 1
ATOM 1547 C CA . SER A 1 201 ? 7.733 -18.322 -8.514 1.00 84.56 201 SER A CA 1
ATOM 1548 C C . SER A 1 201 ? 6.758 -19.333 -7.913 1.00 84.56 201 SER A C 1
ATOM 1550 O O . SER A 1 201 ? 6.411 -20.331 -8.552 1.00 84.56 201 SER A O 1
ATOM 1552 N N . ILE A 1 202 ? 6.206 -19.005 -6.746 1.00 84.06 202 ILE A N 1
ATOM 1553 C CA . ILE A 1 202 ? 5.036 -19.692 -6.198 1.00 84.06 202 ILE A CA 1
ATOM 1554 C C . ILE A 1 202 ? 3.819 -19.313 -7.050 1.00 84.06 202 ILE A C 1
ATOM 1556 O O . ILE A 1 202 ? 3.422 -18.155 -7.117 1.00 84.06 202 ILE A O 1
ATOM 1560 N N . ARG A 1 203 ? 3.220 -20.293 -7.735 1.00 85.31 203 ARG A N 1
ATOM 1561 C CA . ARG A 1 203 ? 2.042 -20.074 -8.605 1.00 85.31 203 ARG A CA 1
ATOM 1562 C C . ARG A 1 203 ? 0.735 -20.585 -8.009 1.00 85.31 203 ARG A C 1
ATOM 1564 O O . ARG A 1 203 ? -0.338 -20.282 -8.524 1.00 85.31 203 ARG A O 1
ATOM 1571 N N . ARG A 1 204 ? 0.820 -21.422 -6.975 1.00 85.56 204 ARG A N 1
ATOM 1572 C CA . ARG A 1 204 ? -0.331 -22.018 -6.296 1.00 85.56 204 ARG A CA 1
ATOM 1573 C C . ARG A 1 204 ? 0.084 -22.517 -4.921 1.00 85.56 204 ARG A C 1
ATOM 1575 O O . ARG A 1 204 ? 1.141 -23.123 -4.783 1.00 85.56 204 ARG A O 1
ATOM 1582 N N . VAL A 1 205 ? -0.811 -22.360 -3.954 1.00 84.88 205 VAL A N 1
ATOM 1583 C CA . VAL A 1 205 ? -0.712 -22.979 -2.630 1.00 84.88 205 VAL A CA 1
ATOM 1584 C C . VAL A 1 205 ? -1.849 -23.986 -2.478 1.00 84.88 205 VAL A C 1
ATOM 1586 O O . VAL A 1 205 ? -2.977 -23.738 -2.909 1.00 84.88 205 VAL A O 1
ATOM 1589 N N . LYS A 1 206 ? -1.561 -25.156 -1.901 1.00 87.25 206 LYS A N 1
ATOM 1590 C CA . LYS A 1 206 ? -2.585 -26.152 -1.572 1.00 87.25 206 LYS A CA 1
ATOM 1591 C C . LYS A 1 206 ? -3.153 -25.831 -0.193 1.00 87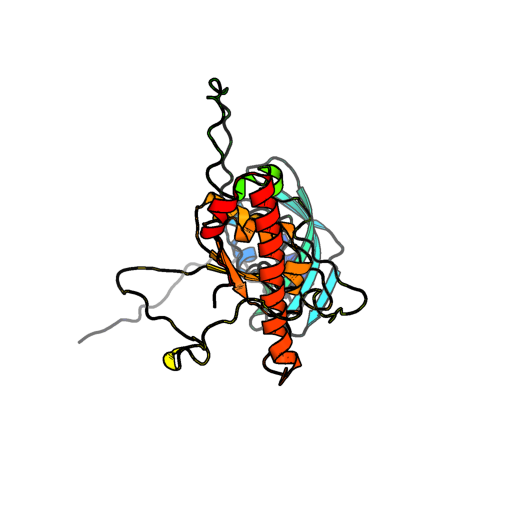.25 206 LYS A C 1
ATOM 1593 O O . LYS A 1 206 ? -2.452 -25.965 0.803 1.00 87.25 206 LYS A O 1
ATOM 1598 N N . LEU A 1 207 ? -4.419 -25.435 -0.149 1.00 88.62 207 LEU A N 1
ATOM 1599 C CA . LEU A 1 207 ? -5.118 -25.127 1.097 1.00 88.62 207 LEU A CA 1
ATOM 1600 C C . LEU A 1 207 ? -5.817 -26.378 1.668 1.00 88.62 207 LEU A C 1
ATOM 1602 O O . LEU A 1 207 ? -6.184 -27.275 0.895 1.00 88.62 207 LEU A O 1
ATOM 1606 N N . PRO A 1 208 ? -6.010 -26.467 2.999 1.00 91.69 208 PRO A N 1
ATOM 1607 C CA . PRO A 1 208 ? -6.853 -27.491 3.614 1.00 91.69 208 PRO A CA 1
ATOM 1608 C C . PRO A 1 208 ? -8.268 -27.475 3.018 1.00 91.69 208 PRO A C 1
ATOM 1610 O O . PRO A 1 208 ? -8.855 -26.413 2.831 1.00 91.69 208 PRO A O 1
ATOM 1613 N N . LYS A 1 209 ? -8.824 -28.650 2.696 1.00 90.00 209 LYS A N 1
ATOM 1614 C CA . LYS A 1 209 ? -10.115 -28.763 1.983 1.00 90.00 209 LYS A CA 1
ATOM 1615 C C . LYS A 1 209 ? -11.319 -28.309 2.816 1.00 90.00 209 LYS A C 1
ATOM 1617 O O . LYS A 1 209 ? -12.363 -27.997 2.256 1.00 90.00 209 LYS A O 1
ATOM 1622 N N . ASP A 1 210 ? -11.178 -28.319 4.134 1.00 93.75 210 ASP A N 1
ATOM 1623 C CA . ASP A 1 210 ? -12.195 -27.988 5.131 1.00 93.75 210 ASP A CA 1
ATOM 1624 C C . ASP A 1 210 ? -12.260 -26.488 5.453 1.00 93.75 210 ASP A C 1
ATOM 1626 O O . ASP A 1 210 ? -13.174 -26.047 6.148 1.00 93.75 210 ASP A O 1
ATOM 1630 N N . LYS A 1 211 ? -11.319 -25.686 4.938 1.00 89.06 211 LYS A N 1
ATOM 1631 C CA . LYS A 1 211 ? -11.240 -24.254 5.230 1.00 89.06 211 LYS A CA 1
ATOM 1632 C C . LYS A 1 211 ? -11.256 -23.420 3.956 1.00 89.06 211 LYS A C 1
ATOM 1634 O O . LYS A 1 211 ? -10.533 -23.682 3.001 1.00 89.06 211 LYS A O 1
ATOM 1639 N N . LYS A 1 212 ? -12.062 -22.358 3.964 1.00 89.62 212 LYS A N 1
ATOM 1640 C CA . LYS A 1 212 ? -12.054 -21.327 2.921 1.00 89.62 212 LYS A CA 1
ATOM 1641 C C . LYS A 1 212 ? -11.128 -20.205 3.365 1.00 89.62 212 LYS A C 1
ATOM 1643 O O . LYS A 1 212 ? -11.540 -19.328 4.118 1.00 89.62 212 LYS A O 1
ATOM 1648 N N . TRP A 1 213 ? -9.865 -20.286 2.965 1.00 89.62 213 TRP A N 1
ATOM 1649 C CA . TRP A 1 213 ? -8.864 -19.274 3.291 1.00 89.62 213 TRP A CA 1
ATOM 1650 C C . TRP A 1 213 ? -8.637 -18.326 2.124 1.00 89.62 213 TRP A C 1
ATOM 1652 O O . TRP A 1 213 ? -8.626 -18.737 0.965 1.00 89.62 213 TRP A O 1
ATOM 1662 N N . VAL A 1 214 ? -8.427 -17.063 2.470 1.00 91.88 214 VAL A N 1
ATOM 1663 C CA . VAL A 1 214 ? -7.948 -16.012 1.582 1.00 91.88 214 VAL A CA 1
ATOM 1664 C C . VAL A 1 214 ? -6.793 -15.316 2.293 1.00 91.88 214 VAL A C 1
ATOM 1666 O O . VAL A 1 214 ? -6.851 -15.117 3.505 1.00 91.88 214 VAL A O 1
ATOM 1669 N N . ALA A 1 215 ? -5.743 -14.992 1.548 1.00 91.62 215 ALA A N 1
ATOM 1670 C CA . ALA A 1 215 ? -4.685 -14.104 2.006 1.00 91.62 215 ALA A CA 1
ATOM 1671 C C . ALA A 1 215 ? -4.898 -12.755 1.321 1.00 91.62 215 ALA A C 1
ATOM 1673 O O . ALA A 1 215 ? -5.059 -12.712 0.100 1.00 91.62 215 ALA A O 1
ATOM 1674 N N . LEU A 1 216 ? -4.954 -11.680 2.105 1.00 96.00 216 LEU A N 1
ATOM 1675 C CA . LEU A 1 216 ? -5.017 -10.327 1.570 1.00 96.00 216 LEU A CA 1
ATOM 1676 C C . LEU A 1 216 ? -3.601 -9.774 1.503 1.00 96.00 216 LEU A C 1
ATOM 1678 O O . LEU A 1 216 ? -2.915 -9.695 2.523 1.00 96.00 216 LEU A O 1
ATOM 1682 N N . THR A 1 217 ? -3.187 -9.409 0.298 1.00 95.25 217 THR A N 1
ATOM 1683 C CA . THR A 1 217 ? -1.891 -8.793 0.043 1.00 95.25 217 THR A CA 1
ATOM 1684 C C . THR A 1 217 ? -2.092 -7.494 -0.719 1.00 95.25 217 THR A C 1
ATOM 1686 O O . THR A 1 217 ? -2.966 -7.414 -1.585 1.00 95.25 217 THR A O 1
ATOM 1689 N N . PHE A 1 218 ? -1.289 -6.488 -0.401 1.00 97.38 218 PHE A N 1
ATOM 1690 C CA . PHE A 1 218 ? -1.362 -5.170 -1.022 1.00 97.38 218 PHE A CA 1
ATOM 1691 C C . PHE A 1 218 ? 0.032 -4.718 -1.428 1.00 97.38 218 PHE A C 1
ATOM 1693 O O . PHE A 1 218 ? 0.968 -4.839 -0.641 1.00 97.38 218 PHE A O 1
ATOM 1700 N N . ASP A 1 219 ? 0.147 -4.149 -2.620 1.00 96.19 219 ASP A N 1
ATOM 1701 C CA . ASP A 1 219 ? 1.412 -3.627 -3.123 1.00 96.19 219 ASP A CA 1
ATOM 1702 C C . ASP A 1 219 ? 1.441 -2.109 -2.910 1.00 96.19 219 ASP A C 1
ATOM 1704 O O . ASP A 1 219 ? 0.604 -1.374 -3.442 1.00 96.19 219 ASP A O 1
ATOM 1708 N N . LEU A 1 220 ? 2.399 -1.629 -2.114 1.00 96.44 220 LEU A N 1
ATOM 1709 C CA . LEU A 1 220 ? 2.633 -0.200 -1.894 1.00 96.44 220 LEU A CA 1
ATOM 1710 C C . LEU A 1 220 ? 3.699 0.271 -2.886 1.00 96.44 220 LEU A C 1
ATOM 1712 O O . LEU A 1 220 ? 4.884 0.390 -2.567 1.00 96.44 220 LEU A O 1
ATOM 1716 N N . CYS A 1 221 ? 3.275 0.441 -4.137 1.00 91.44 221 CYS A N 1
ATOM 1717 C CA . CYS A 1 221 ? 4.156 0.795 -5.243 1.00 91.44 221 CYS A CA 1
ATOM 1718 C C . CYS A 1 221 ? 4.470 2.297 -5.254 1.00 91.44 221 CYS A C 1
ATOM 1720 O O . CYS A 1 221 ? 3.572 3.124 -5.125 1.00 91.44 221 CYS A O 1
ATOM 1722 N N . GLU A 1 222 ? 5.720 2.650 -5.548 1.00 94.62 222 GLU A N 1
ATOM 1723 C CA . GLU A 1 222 ? 6.104 3.995 -5.982 1.00 94.62 222 GLU A CA 1
ATOM 1724 C C . GLU A 1 222 ? 7.108 3.873 -7.132 1.00 94.62 222 GLU A C 1
ATOM 1726 O O . GLU A 1 222 ? 8.151 3.224 -7.002 1.00 94.62 222 GLU A O 1
ATOM 1731 N N . ARG A 1 223 ? 6.772 4.456 -8.287 1.00 88.94 223 ARG A N 1
ATOM 1732 C CA . ARG A 1 223 ? 7.665 4.487 -9.451 1.00 88.94 223 ARG A CA 1
ATOM 1733 C C . ARG A 1 223 ? 8.655 5.639 -9.347 1.00 88.94 223 ARG A C 1
ATOM 1735 O O . ARG A 1 223 ? 8.446 6.607 -8.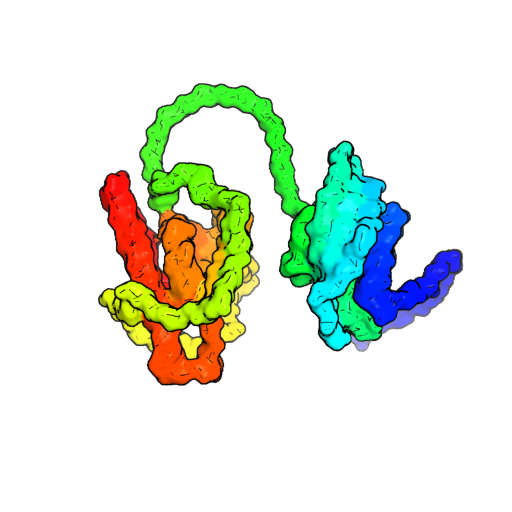632 1.00 88.94 223 ARG A O 1
ATOM 1742 N N . ALA A 1 224 ? 9.738 5.566 -10.118 1.00 87.06 224 ALA A N 1
ATOM 1743 C CA . ALA A 1 224 ? 10.757 6.616 -10.127 1.00 87.06 224 ALA A CA 1
ATOM 1744 C C . ALA A 1 224 ? 10.206 8.012 -10.486 1.00 87.06 224 ALA A C 1
ATOM 1746 O O . ALA A 1 224 ? 10.788 9.012 -10.082 1.00 87.06 224 ALA A O 1
ATOM 1747 N N . ASP A 1 225 ? 9.121 8.099 -11.254 1.00 90.06 225 ASP A N 1
ATOM 1748 C CA . ASP A 1 225 ? 8.519 9.338 -11.753 1.00 90.06 225 ASP A CA 1
ATOM 1749 C C . ASP A 1 225 ? 7.348 9.865 -10.909 1.00 90.06 225 ASP A C 1
ATOM 1751 O O . ASP A 1 225 ? 6.714 10.848 -11.297 1.00 90.06 225 ASP A O 1
ATOM 1755 N N . GLU A 1 226 ? 7.069 9.269 -9.750 1.00 90.94 226 GLU A N 1
ATOM 1756 C CA . GLU A 1 226 ? 5.985 9.701 -8.869 1.00 90.94 226 GLU A CA 1
ATOM 1757 C C . GLU A 1 226 ? 6.355 9.586 -7.388 1.00 90.94 226 GLU A C 1
ATOM 1759 O O . GLU A 1 226 ? 7.262 8.855 -7.009 1.00 90.94 226 GLU A O 1
ATOM 1764 N N . VAL A 1 227 ? 5.628 10.330 -6.560 1.00 93.31 227 VAL A N 1
ATOM 1765 C CA . VAL A 1 227 ? 5.436 10.035 -5.142 1.00 93.31 227 VAL A CA 1
ATOM 1766 C C . VAL A 1 227 ? 4.026 9.487 -5.024 1.00 93.31 227 VAL A C 1
ATOM 1768 O O . VAL A 1 227 ? 3.066 10.164 -5.409 1.00 93.31 227 VAL A O 1
ATOM 1771 N N . ALA A 1 228 ? 3.909 8.239 -4.589 1.00 93.75 228 ALA A N 1
ATOM 1772 C CA . ALA A 1 228 ? 2.626 7.561 -4.508 1.00 93.75 228 ALA A CA 1
ATOM 1773 C C . ALA A 1 228 ? 1.785 8.103 -3.343 1.00 93.75 228 ALA A C 1
ATOM 1775 O O . ALA A 1 228 ? 2.277 8.847 -2.504 1.00 93.75 228 ALA A O 1
ATOM 1776 N N . GLY A 1 229 ? 0.503 7.748 -3.318 1.00 93.94 229 GLY A N 1
ATOM 1777 C CA . GLY A 1 229 ? -0.368 8.042 -2.185 1.00 93.94 229 GLY A CA 1
ATOM 1778 C C . GLY A 1 229 ? -0.401 6.902 -1.164 1.00 93.94 229 GLY A C 1
ATOM 1779 O O . GLY A 1 229 ? 0.147 5.817 -1.373 1.00 93.94 229 GLY A O 1
ATOM 1780 N N . TYR A 1 230 ? -1.137 7.134 -0.084 1.00 93.00 230 TYR A N 1
ATOM 1781 C CA . TYR A 1 230 ? -1.454 6.175 0.964 1.00 93.00 230 TYR A CA 1
ATOM 1782 C C . TYR A 1 230 ? -2.971 6.097 1.168 1.00 93.00 230 TYR A C 1
ATOM 1784 O O . TYR A 1 230 ? -3.609 7.043 1.639 1.00 93.00 230 TYR A O 1
ATOM 1792 N N . ASP A 1 231 ? -3.567 4.954 0.819 1.00 92.69 231 ASP A N 1
ATOM 1793 C CA . ASP A 1 231 ? -5.000 4.725 1.016 1.00 92.69 231 ASP A CA 1
ATOM 1794 C C . ASP A 1 231 ? -5.300 4.354 2.473 1.00 92.69 231 ASP A C 1
ATOM 1796 O O . ASP A 1 231 ? -5.418 3.185 2.854 1.00 92.69 231 ASP A O 1
ATOM 1800 N N . ARG A 1 232 ? -5.466 5.387 3.301 1.00 92.06 232 ARG A N 1
ATOM 1801 C CA . ARG A 1 232 ? -5.870 5.240 4.705 1.00 92.06 232 ARG A CA 1
ATOM 1802 C C . ARG A 1 232 ? -7.195 4.486 4.875 1.00 92.06 232 ARG A C 1
ATOM 1804 O O . ARG A 1 232 ? -7.394 3.850 5.903 1.00 92.06 232 ARG A O 1
ATOM 1811 N N . GLY A 1 233 ? -8.102 4.541 3.895 1.00 94.25 233 GLY A N 1
ATOM 1812 C CA . GLY A 1 233 ? -9.407 3.886 3.974 1.00 94.25 233 GLY A CA 1
ATOM 1813 C C . GLY A 1 233 ? -9.274 2.368 4.034 1.00 94.25 233 GLY A C 1
ATOM 1814 O O . GLY A 1 233 ? -9.898 1.732 4.884 1.00 94.25 233 GLY A O 1
ATOM 1815 N N . VAL A 1 234 ? -8.404 1.801 3.194 1.00 95.31 234 VAL A N 1
ATOM 1816 C CA . VAL A 1 234 ? -8.088 0.364 3.204 1.00 95.31 234 VAL A CA 1
ATOM 1817 C C . VAL A 1 234 ? -7.456 -0.046 4.533 1.00 95.31 234 VAL A C 1
ATOM 1819 O O . VAL A 1 234 ? -7.915 -1.002 5.157 1.00 95.31 234 VAL A O 1
ATOM 1822 N N . ILE A 1 235 ? -6.446 0.693 5.000 1.00 95.25 235 ILE A N 1
ATOM 1823 C CA . ILE A 1 235 ? -5.732 0.352 6.239 1.00 95.25 235 ILE A CA 1
ATOM 1824 C C . ILE A 1 235 ? -6.664 0.406 7.450 1.00 95.25 235 ILE A C 1
ATOM 1826 O O . ILE A 1 235 ? -6.693 -0.525 8.258 1.00 95.25 235 ILE A O 1
ATOM 1830 N N . ASN A 1 236 ? -7.476 1.458 7.554 1.00 94.69 236 ASN A N 1
ATOM 1831 C CA . ASN A 1 236 ? -8.425 1.609 8.653 1.00 94.69 236 ASN A CA 1
ATOM 1832 C C . ASN A 1 236 ? -9.507 0.525 8.599 1.00 94.69 236 ASN A C 1
ATOM 1834 O O . ASN A 1 236 ? -9.808 -0.074 9.624 1.00 94.69 236 ASN A O 1
ATOM 1838 N N . ALA A 1 237 ? -10.013 0.171 7.413 1.00 95.69 237 ALA A N 1
ATOM 1839 C CA . ALA A 1 237 ? -10.984 -0.914 7.279 1.00 95.69 237 ALA A CA 1
ATOM 1840 C C . ALA A 1 237 ? -10.422 -2.276 7.729 1.00 95.69 237 ALA A C 1
ATOM 1842 O O . ALA A 1 237 ? -11.152 -3.075 8.322 1.00 95.69 237 ALA A O 1
ATOM 1843 N N . LEU A 1 238 ? -9.139 -2.551 7.465 1.00 96.00 238 LEU A N 1
ATOM 1844 C CA . LEU A 1 238 ? -8.471 -3.767 7.937 1.00 96.00 238 LEU A CA 1
ATOM 1845 C C . LEU A 1 238 ? -8.312 -3.765 9.462 1.00 96.00 238 LEU A C 1
ATOM 1847 O O . LEU A 1 238 ? -8.635 -4.769 10.101 1.00 96.00 238 LEU A O 1
ATOM 1851 N N . ARG A 1 239 ? -7.891 -2.635 10.047 1.00 94.06 239 ARG A N 1
ATOM 1852 C CA . ARG A 1 239 ? -7.793 -2.453 11.506 1.00 94.06 239 ARG A CA 1
ATOM 1853 C C . ARG A 1 239 ? -9.147 -2.627 12.187 1.00 94.06 239 ARG A C 1
ATOM 1855 O O . ARG A 1 239 ? -9.267 -3.436 13.105 1.00 94.06 239 ARG A O 1
ATOM 1862 N N . ASP A 1 240 ? -10.180 -1.951 11.696 1.00 94.38 240 ASP A N 1
ATOM 1863 C CA . ASP A 1 240 ? -11.536 -1.995 12.255 1.00 94.38 240 ASP A CA 1
ATOM 1864 C C . ASP A 1 240 ? -12.112 -3.415 12.239 1.00 94.38 240 ASP A C 1
ATOM 1866 O O . ASP A 1 240 ? -12.794 -3.839 13.172 1.00 94.38 240 ASP A O 1
ATOM 1870 N N . LYS A 1 241 ? -11.814 -4.181 11.184 1.00 95.31 241 LYS A N 1
ATOM 1871 C CA . LYS A 1 241 ? -12.270 -5.569 11.032 1.00 95.31 241 LYS A CA 1
ATOM 1872 C C . LYS A 1 241 ? -11.310 -6.602 11.630 1.00 95.31 241 LYS A C 1
ATOM 1874 O O . LYS A 1 241 ? -11.603 -7.792 11.533 1.00 95.31 241 LYS A O 1
ATOM 1879 N N . GLN A 1 242 ? -10.194 -6.174 12.229 1.00 95.12 242 GLN A N 1
ATOM 1880 C CA . GLN A 1 242 ? -9.143 -7.044 12.774 1.00 95.12 242 GLN A CA 1
ATOM 1881 C C . GLN A 1 242 ? -8.640 -8.079 11.749 1.00 95.12 242 GLN A C 1
ATOM 1883 O O . GLN A 1 242 ? -8.396 -9.246 12.068 1.00 95.12 242 GLN A O 1
ATOM 1888 N N . VAL A 1 243 ? -8.523 -7.660 10.487 1.00 96.31 243 VAL A N 1
ATOM 1889 C CA . VAL A 1 243 ? -8.102 -8.520 9.380 1.00 96.31 243 VAL A CA 1
ATOM 1890 C C . VAL A 1 243 ? -6.599 -8.402 9.193 1.00 96.31 243 VAL A C 1
ATOM 1892 O O . VAL A 1 243 ? -6.071 -7.308 9.014 1.00 96.31 243 VAL A O 1
ATOM 1895 N N . LYS A 1 244 ? -5.921 -9.551 9.193 1.00 96.25 244 LYS A N 1
ATOM 1896 C CA . LYS A 1 244 ? -4.489 -9.617 8.906 1.00 96.25 244 LYS A CA 1
ATOM 1897 C C . LYS A 1 244 ? -4.215 -9.459 7.415 1.00 96.25 244 LYS A C 1
ATOM 1899 O O . LYS A 1 244 ? -4.964 -9.996 6.597 1.00 96.25 244 LYS A O 1
ATOM 1904 N N . ALA A 1 245 ? -3.132 -8.769 7.080 1.00 96.94 245 ALA A N 1
ATOM 1905 C CA . ALA A 1 245 ? -2.722 -8.544 5.699 1.00 96.94 245 ALA A CA 1
ATOM 1906 C C . ALA A 1 245 ? -1.202 -8.405 5.575 1.00 96.94 245 ALA A C 1
ATOM 1908 O O . ALA A 1 245 ? -0.535 -7.984 6.521 1.00 96.94 245 ALA A O 1
ATOM 1909 N N . THR A 1 246 ? -0.683 -8.708 4.387 1.00 97.12 246 THR A N 1
ATOM 1910 C CA . THR A 1 246 ? 0.728 -8.490 4.042 1.00 97.12 246 THR A CA 1
ATOM 1911 C C . THR A 1 246 ? 0.837 -7.331 3.048 1.00 97.12 246 THR A C 1
ATOM 1913 O O . THR A 1 246 ? 0.180 -7.332 2.007 1.00 97.12 246 THR A O 1
ATOM 1916 N N . PHE A 1 247 ? 1.662 -6.335 3.355 1.00 97.81 247 PHE A N 1
ATOM 1917 C CA . PHE A 1 247 ? 1.937 -5.175 2.511 1.00 97.81 247 PHE A CA 1
ATOM 1918 C C . PHE A 1 247 ? 3.311 -5.310 1.868 1.00 97.81 247 PHE A C 1
ATOM 1920 O O . PHE A 1 247 ? 4.325 -5.116 2.528 1.00 97.81 247 PHE A O 1
ATOM 1927 N N . TYR A 1 248 ? 3.368 -5.609 0.577 1.00 97.50 248 TYR A N 1
ATOM 1928 C CA . TYR A 1 248 ? 4.617 -5.592 -0.174 1.00 97.50 248 TYR A CA 1
ATOM 1929 C C . TYR A 1 248 ? 4.981 -4.138 -0.487 1.00 97.50 248 TYR A C 1
ATOM 1931 O O . TYR A 1 248 ? 4.421 -3.521 -1.394 1.00 97.50 248 TYR A O 1
ATOM 1939 N N . ALA A 1 249 ? 5.902 -3.569 0.293 1.00 97.19 249 ALA A N 1
ATOM 1940 C CA . ALA A 1 249 ? 6.252 -2.159 0.221 1.00 97.19 249 ALA A CA 1
ATOM 1941 C C . ALA A 1 249 ? 7.446 -1.899 -0.701 1.00 97.19 249 ALA A C 1
ATOM 1943 O O . ALA A 1 249 ? 8.500 -2.536 -0.594 1.00 97.19 249 ALA A O 1
ATOM 1944 N N . GLY A 1 250 ? 7.279 -0.941 -1.614 1.00 96.56 250 GLY A N 1
ATOM 1945 C CA . GLY A 1 250 ? 8.368 -0.446 -2.443 1.00 96.56 250 GLY A CA 1
ATOM 1946 C C . GLY A 1 250 ? 9.349 0.382 -1.616 1.00 96.56 250 GLY A C 1
ATOM 1947 O O . GLY A 1 250 ? 8.953 1.115 -0.711 1.00 96.56 250 GLY A O 1
ATOM 1948 N N . GLY A 1 251 ? 10.638 0.301 -1.935 1.00 96.06 251 GLY A N 1
ATOM 1949 C CA . GLY A 1 251 ? 11.667 1.030 -1.196 1.00 96.06 251 GLY A CA 1
ATOM 1950 C C . GLY A 1 251 ? 11.505 2.550 -1.278 1.00 96.06 251 GLY A C 1
ATOM 1951 O O . GLY A 1 251 ? 11.545 3.221 -0.249 1.00 96.06 251 GLY A O 1
ATOM 1952 N N . LYS A 1 252 ? 11.212 3.093 -2.469 1.00 95.19 252 LYS A N 1
ATOM 1953 C CA . LYS A 1 252 ? 10.871 4.515 -2.623 1.00 95.19 252 LYS A CA 1
ATOM 1954 C C . LYS A 1 252 ? 9.615 4.906 -1.849 1.00 95.19 252 LYS A C 1
ATOM 1956 O O . LYS A 1 252 ? 9.622 5.940 -1.194 1.00 95.19 252 LYS A O 1
ATOM 1961 N N . TRP A 1 253 ? 8.593 4.046 -1.842 1.00 98.06 253 TRP A N 1
ATOM 1962 C CA . TRP A 1 253 ? 7.376 4.285 -1.064 1.00 98.06 253 TRP A CA 1
ATOM 1963 C C . TRP A 1 253 ? 7.691 4.403 0.432 1.00 98.06 253 TRP A C 1
ATOM 1965 O O . TRP A 1 253 ? 7.252 5.349 1.078 1.00 98.06 253 TRP A O 1
ATOM 1975 N N . MET A 1 254 ? 8.513 3.498 0.980 1.00 98.12 254 MET A N 1
ATOM 1976 C CA . MET A 1 254 ? 8.943 3.579 2.382 1.00 98.12 254 MET A CA 1
ATOM 1977 C C . MET A 1 254 ? 9.762 4.843 2.666 1.00 98.12 254 MET A C 1
ATOM 1979 O O . MET A 1 254 ? 9.604 5.462 3.720 1.00 98.12 254 MET A O 1
ATOM 1983 N N . GLN A 1 255 ? 10.608 5.247 1.716 1.00 95.94 255 GLN A N 1
ATOM 1984 C CA . GLN A 1 255 ? 11.417 6.457 1.825 1.00 95.94 255 GLN A CA 1
ATOM 1985 C C . GLN A 1 255 ? 10.561 7.731 1.848 1.00 95.94 255 GLN A C 1
ATOM 1987 O O . GLN A 1 255 ? 10.847 8.641 2.629 1.00 95.94 255 GLN A O 1
ATOM 1992 N N . SER A 1 256 ? 9.524 7.809 1.012 1.00 96.25 256 SER A N 1
ATOM 1993 C CA . SER A 1 256 ? 8.615 8.957 0.933 1.00 96.25 256 SER A CA 1
ATOM 1994 C C . SER A 1 256 ? 7.530 8.945 2.022 1.00 96.25 256 SER A C 1
ATOM 1996 O O . SER A 1 256 ? 7.067 10.014 2.424 1.00 96.25 256 SER A O 1
ATOM 1998 N N . HIS A 1 257 ? 7.192 7.769 2.569 1.00 97.62 257 HIS A N 1
ATOM 1999 C CA . HIS A 1 257 ? 6.176 7.556 3.613 1.00 97.62 257 HIS A CA 1
ATOM 2000 C C . HIS A 1 257 ? 6.752 6.899 4.884 1.00 97.62 257 HIS A C 1
ATOM 2002 O O . HIS A 1 257 ? 6.259 5.853 5.333 1.00 97.62 257 HIS A O 1
ATOM 2008 N N . PRO A 1 258 ? 7.787 7.482 5.517 1.00 96.38 258 PRO A N 1
ATOM 2009 C CA . PRO A 1 258 ? 8.456 6.850 6.652 1.00 96.38 258 PRO A CA 1
ATOM 2010 C C . PRO A 1 258 ? 7.520 6.687 7.857 1.00 96.38 258 PRO A C 1
ATOM 2012 O O . PRO A 1 258 ? 7.580 5.680 8.557 1.00 96.38 258 PRO A O 1
ATOM 2015 N N . GLU A 1 259 ? 6.619 7.646 8.080 1.00 96.19 259 GLU A N 1
ATOM 2016 C CA . GLU A 1 259 ? 5.683 7.620 9.205 1.00 96.19 259 GLU A CA 1
ATOM 2017 C C . GLU A 1 259 ? 4.647 6.500 9.053 1.00 96.19 259 GLU A C 1
ATOM 2019 O O . GLU A 1 259 ? 4.459 5.699 9.968 1.00 96.19 259 GLU A O 1
ATOM 2024 N N . GLN A 1 260 ? 4.014 6.396 7.883 1.00 97.81 260 GLN A N 1
ATOM 2025 C CA . GLN A 1 260 ? 3.054 5.336 7.579 1.00 97.81 260 GLN A CA 1
ATOM 2026 C C . GLN A 1 260 ? 3.733 3.966 7.601 1.00 97.81 260 GLN A C 1
ATOM 2028 O O . GLN A 1 260 ? 3.173 3.021 8.148 1.00 97.81 260 GLN A O 1
ATOM 2033 N N . THR A 1 261 ? 4.962 3.861 7.089 1.00 98.00 261 THR A N 1
ATOM 2034 C CA . THR A 1 261 ? 5.743 2.617 7.156 1.00 98.00 261 THR A CA 1
ATOM 2035 C C . THR A 1 261 ? 5.957 2.174 8.604 1.00 98.00 261 THR A C 1
ATOM 2037 O O . THR A 1 261 ? 5.683 1.023 8.933 1.00 98.00 261 THR A O 1
ATOM 2040 N N . MET A 1 262 ? 6.359 3.082 9.502 1.00 98.00 262 MET A N 1
ATOM 2041 C CA . MET A 1 262 ? 6.497 2.762 10.928 1.00 98.00 262 MET A CA 1
ATOM 2042 C C . MET A 1 262 ? 5.165 2.350 11.569 1.00 98.00 262 MET A C 1
ATOM 2044 O O . MET A 1 262 ? 5.143 1.427 12.381 1.00 98.00 262 MET A O 1
ATOM 2048 N N . GLN A 1 263 ? 4.052 2.998 11.208 1.00 97.50 263 GLN A N 1
ATOM 2049 C CA . GLN A 1 263 ? 2.724 2.616 11.703 1.00 97.50 263 GLN A CA 1
ATOM 2050 C C . GLN A 1 263 ? 2.314 1.215 11.239 1.00 97.50 263 GLN A C 1
ATOM 2052 O O . GLN A 1 263 ? 1.708 0.481 12.015 1.00 97.50 263 GLN A O 1
ATOM 2057 N N . LEU A 1 264 ? 2.633 0.843 9.996 1.00 97.50 264 LEU A N 1
ATOM 2058 C CA . LEU A 1 264 ? 2.382 -0.500 9.470 1.00 97.50 264 LEU A CA 1
ATOM 2059 C C . LEU A 1 264 ? 3.274 -1.544 10.160 1.00 97.50 264 LEU A C 1
ATOM 2061 O O . LEU A 1 264 ? 2.769 -2.587 10.552 1.00 97.50 264 LEU A O 1
ATOM 2065 N N . MET A 1 265 ? 4.560 -1.245 10.388 1.00 97.44 265 MET A N 1
ATOM 2066 C CA . MET A 1 265 ? 5.486 -2.119 11.132 1.00 97.44 265 MET A CA 1
ATOM 2067 C C . MET A 1 265 ? 5.047 -2.356 12.583 1.00 97.44 265 MET A C 1
ATOM 2069 O O . MET A 1 265 ? 5.268 -3.429 13.136 1.00 97.44 265 MET A O 1
ATOM 2073 N N . ALA A 1 266 ? 4.468 -1.336 13.217 1.00 96.88 266 ALA A N 1
ATOM 2074 C CA . ALA A 1 266 ? 4.021 -1.378 14.606 1.00 96.88 266 ALA A CA 1
ATOM 2075 C C . ALA A 1 266 ? 2.674 -2.096 14.808 1.00 96.88 266 ALA A C 1
ATOM 2077 O O . ALA A 1 266 ? 2.279 -2.336 15.954 1.00 96.88 266 ALA A O 1
ATOM 2078 N N . ASP A 1 267 ? 1.946 -2.383 13.729 1.00 96.25 267 ASP A N 1
ATOM 2079 C CA . ASP A 1 267 ? 0.626 -2.998 13.775 1.00 96.25 267 ASP A CA 1
ATOM 2080 C C . ASP A 1 267 ? 0.734 -4.526 13.712 1.00 96.25 267 ASP A C 1
ATOM 2082 O O . ASP A 1 267 ? 1.099 -5.097 12.690 1.00 96.25 267 ASP A O 1
ATOM 2086 N N . ASN A 1 268 ? 0.354 -5.216 14.789 1.00 94.44 268 ASN A N 1
ATOM 2087 C CA . ASN A 1 268 ? 0.425 -6.681 14.865 1.00 94.44 268 ASN A CA 1
ATOM 2088 C C . ASN A 1 268 ? -0.546 -7.406 13.907 1.00 94.44 268 ASN A C 1
ATOM 2090 O O . ASN A 1 268 ? -0.518 -8.639 13.818 1.00 94.44 268 ASN A O 1
ATOM 2094 N N . LEU A 1 269 ? -1.452 -6.683 13.238 1.00 95.44 269 LEU A N 1
ATOM 2095 C CA . LEU A 1 269 ? -2.277 -7.240 12.167 1.00 95.44 269 LEU A CA 1
ATOM 2096 C C . LEU A 1 269 ? -1.511 -7.348 10.848 1.00 95.44 269 LEU A C 1
ATOM 2098 O O . LEU A 1 269 ? -1.918 -8.125 9.980 1.00 95.44 269 LEU A O 1
ATOM 2102 N N . PHE A 1 270 ? -0.438 -6.579 10.684 1.00 96.12 270 PHE A N 1
ATOM 2103 C CA . PHE A 1 270 ? 0.207 -6.390 9.401 1.00 96.12 270 PHE A CA 1
ATOM 2104 C C . PHE A 1 270 ? 1.609 -6.968 9.363 1.00 96.12 270 PHE A C 1
ATOM 2106 O O . PHE A 1 270 ? 2.360 -6.990 10.332 1.00 96.12 270 PHE A O 1
ATOM 2113 N N . GLU A 1 271 ? 1.940 -7.450 8.181 1.00 95.69 271 GLU A N 1
ATOM 2114 C CA . GLU A 1 271 ? 3.261 -7.903 7.799 1.00 95.69 271 GLU A CA 1
ATOM 2115 C C . GLU A 1 271 ? 3.713 -7.027 6.630 1.00 95.69 271 GLU A C 1
ATOM 2117 O O . GLU A 1 271 ? 2.892 -6.661 5.791 1.00 95.69 271 GLU A O 1
ATOM 2122 N N . ILE A 1 272 ? 4.992 -6.666 6.558 1.00 96.50 272 ILE A N 1
ATOM 2123 C CA . ILE A 1 272 ? 5.534 -5.908 5.424 1.00 96.50 272 ILE A CA 1
ATOM 2124 C C . ILE A 1 272 ? 6.451 -6.828 4.639 1.00 96.50 272 ILE A C 1
ATOM 2126 O O . ILE A 1 272 ? 7.318 -7.440 5.242 1.00 96.50 272 ILE A O 1
ATOM 2130 N N . GLY A 1 273 ? 6.282 -6.915 3.324 1.00 94.88 273 GLY A N 1
ATOM 2131 C CA . GLY A 1 273 ? 7.177 -7.608 2.400 1.00 94.88 273 GLY A CA 1
ATOM 2132 C C . GLY A 1 273 ? 7.967 -6.642 1.514 1.00 94.88 273 GLY A C 1
ATOM 2133 O O . GLY A 1 273 ? 7.700 -5.440 1.488 1.00 94.88 273 GLY A O 1
ATOM 2134 N N . ASN A 1 274 ? 8.944 -7.160 0.770 1.00 94.38 274 ASN A N 1
ATOM 2135 C CA . ASN A 1 274 ? 9.785 -6.369 -0.139 1.00 94.38 274 ASN A CA 1
ATOM 2136 C C . ASN A 1 274 ? 9.165 -6.293 -1.545 1.00 94.38 274 ASN A C 1
ATOM 2138 O O . ASN A 1 274 ? 8.839 -7.323 -2.132 1.00 94.38 274 ASN A O 1
ATOM 2142 N N . HIS A 1 275 ? 9.038 -5.088 -2.108 1.00 95.62 275 HIS A N 1
ATOM 2143 C CA . HIS A 1 275 ? 8.453 -4.881 -3.440 1.00 95.62 275 HIS A CA 1
ATOM 2144 C C . HIS A 1 275 ? 9.351 -4.111 -4.424 1.00 95.62 275 HIS A C 1
ATOM 2146 O O . HIS A 1 275 ? 8.877 -3.505 -5.387 1.00 95.62 275 HIS A O 1
ATOM 2152 N N . GLY A 1 276 ? 10.669 -4.141 -4.216 1.00 94.12 276 GLY A N 1
ATOM 2153 C CA . GLY A 1 276 ? 11.626 -3.468 -5.097 1.00 94.12 276 GLY A CA 1
ATOM 2154 C C . GLY A 1 276 ? 11.710 -1.947 -4.892 1.00 94.12 276 GLY A C 1
ATOM 2155 O O . GLY A 1 276 ? 10.827 -1.322 -4.312 1.00 94.12 276 GLY A O 1
ATOM 2156 N N . TRP A 1 277 ? 12.803 -1.330 -5.357 1.00 94.44 277 TRP A N 1
ATOM 2157 C CA . TRP A 1 277 ? 13.134 0.062 -5.022 1.00 94.44 277 TRP A CA 1
ATOM 2158 C C . TRP A 1 277 ? 12.214 1.059 -5.734 1.00 94.44 277 TRP A C 1
ATOM 2160 O O . TRP A 1 277 ? 11.516 1.825 -5.080 1.00 94.44 277 TRP A O 1
ATOM 2170 N N . THR A 1 278 ? 12.176 1.019 -7.069 1.00 86.94 278 THR A N 1
ATOM 2171 C CA . THR A 1 278 ? 11.441 1.971 -7.928 1.00 86.94 278 THR A CA 1
ATOM 2172 C C . THR A 1 278 ? 10.286 1.329 -8.690 1.00 86.94 278 THR A C 1
ATOM 2174 O O . THR A 1 278 ? 9.875 1.844 -9.735 1.00 86.94 278 THR A O 1
ATOM 2177 N N . HIS A 1 279 ? 9.823 0.158 -8.242 1.00 87.56 279 HIS A N 1
ATOM 2178 C CA . HIS A 1 279 ? 8.841 -0.649 -8.970 1.00 87.56 279 HIS A CA 1
ATOM 2179 C C . HIS A 1 279 ? 9.271 -0.900 -10.439 1.00 87.56 279 HIS A C 1
ATOM 2181 O O . HIS A 1 279 ? 8.487 -0.838 -11.393 1.00 87.56 279 HIS A O 1
ATOM 2187 N N . GLY A 1 280 ? 10.577 -1.124 -10.636 1.00 79.56 280 GLY A N 1
ATOM 2188 C CA . GLY A 1 280 ? 11.169 -1.407 -11.939 1.00 79.56 280 GLY A CA 1
ATOM 2189 C C . GLY A 1 280 ? 10.776 -2.789 -12.466 1.00 79.56 280 GLY A C 1
ATOM 2190 O O . GLY A 1 280 ? 10.570 -3.736 -11.711 1.00 79.56 280 GLY A O 1
ATOM 2191 N N . ASN A 1 281 ? 10.707 -2.942 -13.790 1.00 82.31 281 ASN A N 1
ATOM 2192 C CA . ASN A 1 281 ? 10.356 -4.223 -14.399 1.00 82.31 281 ASN A CA 1
ATOM 2193 C C . ASN A 1 281 ? 11.526 -5.224 -14.317 1.00 82.31 281 ASN A C 1
ATOM 2195 O O . ASN A 1 281 ? 12.403 -5.249 -15.184 1.00 82.31 281 ASN A O 1
ATOM 2199 N N . LEU A 1 282 ? 11.501 -6.098 -13.307 1.00 83.12 282 LEU A N 1
ATOM 2200 C CA . LEU A 1 282 ? 12.540 -7.111 -13.071 1.00 83.12 282 LEU A CA 1
ATOM 2201 C C . LEU A 1 282 ? 12.669 -8.157 -14.194 1.00 83.12 282 LEU A C 1
ATOM 2203 O O . LEU A 1 282 ? 13.663 -8.868 -14.246 1.00 83.12 282 LEU A O 1
ATOM 2207 N N . ARG A 1 283 ? 11.716 -8.242 -15.136 1.00 79.56 283 ARG A N 1
ATOM 2208 C CA . ARG A 1 283 ? 11.845 -9.112 -16.320 1.00 79.56 283 ARG A CA 1
ATOM 2209 C C . ARG A 1 283 ? 12.902 -8.606 -17.305 1.00 79.56 283 ARG A C 1
ATOM 2211 O O . ARG A 1 283 ? 13.418 -9.392 -18.094 1.00 79.56 283 ARG A O 1
ATOM 2218 N N . VAL A 1 284 ? 13.148 -7.295 -17.329 1.00 80.81 284 VAL A N 1
ATOM 2219 C CA . VAL A 1 284 ? 14.081 -6.661 -18.277 1.00 80.81 284 VAL A CA 1
ATOM 2220 C C . VAL A 1 284 ? 15.335 -6.122 -17.599 1.00 80.81 284 VAL A C 1
ATOM 2222 O O . VAL A 1 284 ? 16.355 -5.972 -18.264 1.00 80.81 284 VAL A O 1
ATOM 2225 N N . LEU A 1 285 ? 15.276 -5.855 -16.292 1.00 79.44 285 LEU A N 1
ATOM 2226 C CA . LEU A 1 285 ? 16.462 -5.553 -15.500 1.00 79.44 285 LEU A CA 1
ATOM 2227 C C . LEU A 1 285 ? 17.320 -6.812 -15.344 1.00 79.44 285 LEU A C 1
ATOM 2229 O O . LEU A 1 285 ? 16.806 -7.921 -15.231 1.00 79.44 285 LEU A O 1
ATOM 2233 N N . GLN A 1 286 ? 18.638 -6.633 -15.344 1.00 84.00 286 GLN A N 1
ATOM 2234 C CA . GLN A 1 286 ? 19.605 -7.718 -15.198 1.00 84.00 286 GLN A CA 1
ATOM 2235 C C . GLN A 1 286 ? 20.777 -7.261 -14.337 1.00 84.00 286 GLN A C 1
ATOM 2237 O O . GLN A 1 286 ? 21.029 -6.063 -14.218 1.00 84.00 286 GLN A O 1
ATOM 2242 N N . GLY A 1 287 ? 21.501 -8.223 -13.764 1.00 92.38 287 GLY A N 1
ATOM 2243 C CA . GLY A 1 287 ? 22.716 -7.965 -12.999 1.00 92.38 287 GLY A CA 1
ATOM 2244 C C . GLY A 1 287 ? 22.490 -7.011 -11.827 1.00 92.38 287 GLY A C 1
ATOM 2245 O O . GLY A 1 287 ? 21.531 -7.146 -11.067 1.00 92.38 287 GLY A O 1
ATOM 2246 N N . GLU A 1 288 ? 23.393 -6.050 -11.697 1.00 90.94 288 GLU A N 1
ATOM 2247 C CA . GLU A 1 288 ? 23.484 -5.159 -10.545 1.00 90.94 288 GLU A CA 1
ATOM 2248 C C . GLU A 1 288 ? 22.248 -4.246 -10.372 1.00 90.94 288 GLU A C 1
ATOM 2250 O O . GLU A 1 288 ? 21.674 -4.276 -9.284 1.00 90.94 288 GLU A O 1
ATOM 2255 N N . PRO A 1 289 ? 21.688 -3.596 -11.415 1.00 85.56 289 PRO A N 1
ATOM 2256 C CA . PRO A 1 289 ? 20.434 -2.841 -11.290 1.00 85.56 289 PRO A CA 1
ATOM 2257 C C . PRO A 1 289 ? 19.234 -3.658 -10.797 1.00 85.56 289 PRO A C 1
ATOM 2259 O O . PRO A 1 289 ? 18.377 -3.137 -10.088 1.00 85.56 289 PRO A O 1
ATOM 2262 N N . MET A 1 290 ? 19.145 -4.942 -11.162 1.00 90.44 290 MET A N 1
ATOM 2263 C CA . MET A 1 290 ? 18.092 -5.833 -10.659 1.00 90.44 290 MET A CA 1
ATOM 2264 C C . MET A 1 290 ? 18.311 -6.154 -9.176 1.00 90.44 290 MET A C 1
ATOM 2266 O O . MET A 1 290 ? 17.365 -6.121 -8.393 1.00 90.44 290 MET A O 1
ATOM 2270 N N . GLN A 1 291 ? 19.554 -6.445 -8.783 1.00 91.06 291 GLN A N 1
ATOM 2271 C CA . GLN A 1 291 ? 19.909 -6.724 -7.390 1.00 91.06 291 GLN A CA 1
ATOM 2272 C C . GLN A 1 291 ? 19.681 -5.504 -6.494 1.00 91.06 291 GLN A C 1
ATOM 2274 O O . GLN A 1 291 ? 19.117 -5.645 -5.410 1.00 91.06 291 GLN A O 1
ATOM 2279 N N . GLN A 1 292 ? 20.037 -4.307 -6.966 1.00 91.81 292 GLN A N 1
ATOM 2280 C CA . GLN A 1 292 ? 19.809 -3.048 -6.258 1.00 91.81 292 GLN A CA 1
ATOM 2281 C C . GLN A 1 292 ? 18.335 -2.848 -5.897 1.00 91.81 292 GLN A C 1
ATOM 2283 O O . GLN A 1 292 ? 18.052 -2.422 -4.784 1.00 91.81 292 GLN A O 1
ATOM 2288 N N . GLN A 1 293 ? 17.387 -3.218 -6.770 1.00 92.69 293 GLN A N 1
ATOM 2289 C CA . GLN A 1 293 ? 15.956 -3.111 -6.447 1.00 92.69 293 GLN A CA 1
ATOM 2290 C C . GLN A 1 293 ? 15.606 -3.862 -5.156 1.00 92.69 293 GLN A C 1
ATOM 2292 O O . GLN A 1 293 ? 14.825 -3.361 -4.353 1.00 92.69 293 GLN A O 1
ATOM 2297 N N . ILE A 1 294 ? 16.203 -5.033 -4.939 1.00 92.81 294 ILE A N 1
ATOM 2298 C CA . ILE A 1 294 ? 15.941 -5.880 -3.772 1.00 92.81 294 ILE A CA 1
ATOM 2299 C C . ILE A 1 294 ? 16.728 -5.368 -2.561 1.00 92.81 294 ILE A C 1
ATOM 2301 O O . ILE A 1 294 ? 16.148 -5.124 -1.502 1.00 92.81 294 ILE A O 1
ATOM 2305 N N . VAL A 1 295 ? 18.039 -5.173 -2.732 1.00 93.56 295 VAL A N 1
ATOM 2306 C CA . VAL A 1 295 ? 18.983 -4.839 -1.654 1.00 93.56 295 VAL A CA 1
ATOM 2307 C C . VAL A 1 295 ? 18.704 -3.457 -1.064 1.00 93.56 295 VAL A C 1
ATOM 2309 O O . VAL A 1 295 ? 18.683 -3.307 0.154 1.00 93.56 295 VAL A O 1
ATOM 2312 N N . TRP A 1 296 ? 18.439 -2.450 -1.898 1.00 95.31 296 TRP A N 1
ATOM 2313 C CA . TRP A 1 296 ? 18.127 -1.098 -1.426 1.00 95.31 296 TRP A CA 1
ATOM 2314 C C . TRP A 1 296 ? 16.804 -1.044 -0.671 1.00 95.31 296 TRP A C 1
ATOM 2316 O O . TRP A 1 296 ? 16.709 -0.379 0.354 1.00 95.31 296 TRP A O 1
ATOM 2326 N N . THR A 1 297 ? 15.804 -1.797 -1.125 1.00 96.06 297 THR A N 1
ATOM 2327 C CA . THR A 1 297 ? 14.513 -1.895 -0.430 1.00 96.06 297 THR A CA 1
ATOM 2328 C C . THR A 1 297 ? 14.660 -2.567 0.930 1.00 96.06 297 THR A C 1
ATOM 2330 O O . THR A 1 297 ? 14.085 -2.097 1.908 1.00 96.06 297 THR A O 1
ATOM 2333 N N . GLN A 1 298 ? 15.481 -3.618 1.017 1.00 95.25 298 GLN A N 1
ATOM 2334 C CA . GLN A 1 298 ? 15.792 -4.276 2.286 1.00 95.25 298 GLN A CA 1
ATOM 2335 C C . GLN A 1 298 ? 16.498 -3.319 3.256 1.00 95.25 298 GLN A C 1
ATOM 2337 O O . GLN A 1 298 ? 16.120 -3.211 4.420 1.00 95.25 298 GLN A O 1
ATOM 2342 N N . ALA A 1 299 ? 17.502 -2.594 2.766 1.00 94.75 299 ALA A N 1
ATOM 2343 C CA . ALA A 1 299 ? 18.244 -1.626 3.560 1.00 94.75 299 ALA A CA 1
ATOM 2344 C C . ALA A 1 299 ? 17.353 -0.473 4.061 1.00 94.75 299 ALA A C 1
ATOM 2346 O O . ALA A 1 299 ? 17.508 -0.016 5.195 1.00 94.75 299 ALA A O 1
ATOM 2347 N N . GLU A 1 300 ? 16.401 -0.022 3.242 1.00 95.88 300 GLU A N 1
ATOM 2348 C CA . GLU A 1 300 ? 15.451 1.021 3.626 1.00 95.88 300 GLU A CA 1
ATOM 2349 C C . GLU A 1 300 ? 14.449 0.535 4.676 1.00 95.88 300 GLU A C 1
ATOM 2351 O O . GLU A 1 300 ? 14.196 1.256 5.640 1.00 95.88 300 GLU A O 1
ATOM 2356 N N . TYR A 1 301 ? 13.950 -0.701 4.561 1.00 96.38 301 TYR A N 1
ATOM 2357 C CA . TYR A 1 301 ? 13.124 -1.314 5.604 1.00 96.38 301 TYR A CA 1
ATOM 2358 C C . TYR A 1 301 ? 13.834 -1.290 6.963 1.00 96.38 301 TYR A C 1
ATOM 2360 O O . TYR A 1 301 ? 13.275 -0.810 7.949 1.00 96.38 301 TYR A O 1
ATOM 2368 N N . GLU A 1 302 ? 15.088 -1.751 7.015 1.00 95.44 302 GLU A N 1
ATOM 2369 C CA . GLU A 1 302 ? 15.871 -1.753 8.254 1.00 95.44 302 GLU A CA 1
ATOM 2370 C C . GLU A 1 302 ? 16.099 -0.339 8.792 1.00 95.44 302 GLU A C 1
ATOM 2372 O O . GLU A 1 302 ? 15.990 -0.110 9.993 1.00 95.44 302 GLU A O 1
ATOM 2377 N N . ARG A 1 303 ? 16.363 0.635 7.913 1.00 95.88 303 ARG A N 1
ATOM 2378 C CA . ARG A 1 303 ? 16.528 2.038 8.313 1.00 95.88 303 ARG A CA 1
ATOM 2379 C C . ARG A 1 303 ? 15.254 2.597 8.952 1.00 95.88 303 ARG A C 1
ATOM 2381 O O . ARG A 1 303 ? 15.333 3.311 9.949 1.00 95.88 303 ARG A O 1
ATOM 2388 N N . ILE A 1 304 ? 14.082 2.299 8.393 1.00 97.12 304 ILE A N 1
ATOM 2389 C CA . ILE A 1 304 ? 12.806 2.729 8.976 1.00 97.12 304 ILE A CA 1
ATOM 2390 C C . ILE A 1 304 ? 12.513 1.979 10.281 1.00 97.12 304 ILE A C 1
ATOM 2392 O O . ILE A 1 304 ? 12.033 2.590 11.238 1.00 97.12 304 ILE A O 1
ATOM 2396 N N . ARG A 1 305 ? 12.864 0.692 10.368 1.00 96.31 305 ARG A N 1
ATOM 2397 C CA . ARG A 1 305 ? 12.763 -0.084 11.609 1.00 96.31 305 ARG A CA 1
ATOM 2398 C C . ARG A 1 305 ? 13.6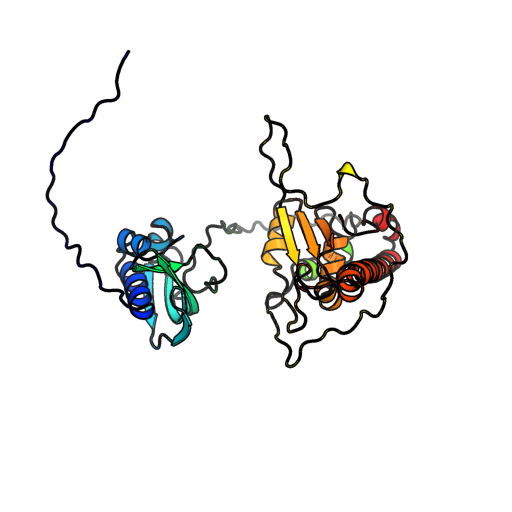42 0.498 12.718 1.00 96.31 305 ARG A C 1
ATOM 2400 O O . ARG A 1 305 ? 13.186 0.571 13.857 1.00 96.31 305 ARG A O 1
ATOM 2407 N N . ASP A 1 306 ? 14.852 0.955 12.396 1.00 95.62 306 ASP A N 1
ATOM 2408 C CA . ASP A 1 306 ? 15.735 1.647 13.345 1.00 95.62 306 ASP A CA 1
ATOM 2409 C C . ASP A 1 306 ? 15.069 2.932 13.874 1.00 95.62 306 ASP A C 1
ATOM 2411 O O . ASP A 1 306 ? 15.036 3.156 15.085 1.00 95.62 306 ASP A O 1
ATOM 2415 N N . ASN A 1 307 ? 14.423 3.720 13.002 1.00 96.75 307 ASN A N 1
ATOM 2416 C CA . ASN A 1 307 ? 13.663 4.905 13.426 1.00 96.75 307 ASN A CA 1
ATOM 2417 C C . ASN A 1 307 ? 12.506 4.537 14.374 1.00 96.75 307 ASN A C 1
ATOM 2419 O O . ASN A 1 307 ? 12.273 5.223 15.374 1.00 96.75 307 ASN A O 1
ATOM 2423 N N . LEU A 1 308 ? 11.782 3.449 14.083 1.00 96.94 308 LEU A N 1
ATOM 2424 C CA . LEU A 1 308 ? 10.717 2.952 14.956 1.00 96.94 308 LEU A CA 1
ATOM 2425 C C . LEU A 1 308 ? 11.276 2.493 16.307 1.00 96.94 308 LEU A C 1
ATOM 2427 O O . LEU A 1 308 ? 10.684 2.790 17.344 1.00 96.94 308 LEU A O 1
ATOM 2431 N N . GLN A 1 309 ? 12.428 1.822 16.313 1.00 96.38 309 GLN A N 1
ATOM 2432 C CA . GLN A 1 309 ? 13.107 1.400 17.534 1.00 96.38 309 GLN A CA 1
ATOM 2433 C C . GLN A 1 309 ? 13.505 2.600 18.401 1.00 96.38 309 GLN A C 1
ATOM 2435 O O . GLN A 1 309 ? 13.267 2.583 19.610 1.00 96.38 309 GLN A O 1
ATOM 2440 N N . ASP A 1 310 ? 14.048 3.659 17.802 1.00 96.69 310 ASP A N 1
ATOM 2441 C CA . ASP A 1 310 ? 14.396 4.895 18.510 1.00 96.69 310 ASP A CA 1
ATOM 2442 C C . ASP A 1 310 ? 13.154 5.594 19.084 1.00 96.69 310 ASP A C 1
ATOM 2444 O O . ASP A 1 310 ? 13.160 6.058 20.234 1.00 96.69 310 ASP A O 1
ATOM 2448 N N . LYS A 1 311 ? 12.049 5.600 18.328 1.00 95.25 311 LYS A N 1
ATOM 2449 C CA . LYS A 1 311 ? 10.749 6.112 18.783 1.00 95.25 311 LYS A CA 1
ATOM 2450 C C . LYS A 1 311 ? 10.203 5.292 19.956 1.00 95.25 311 LYS A C 1
ATOM 2452 O O . LYS A 1 311 ? 9.778 5.864 20.959 1.00 95.25 311 LYS A O 1
ATOM 2457 N N . ALA A 1 312 ? 10.270 3.964 19.868 1.00 95.25 312 ALA A N 1
ATOM 2458 C CA . ALA A 1 312 ? 9.849 3.046 20.923 1.00 95.25 312 ALA A CA 1
ATOM 2459 C C . ALA A 1 312 ? 10.705 3.202 22.186 1.00 95.25 312 ALA A C 1
ATOM 2461 O O . ALA A 1 312 ? 10.168 3.303 23.287 1.00 95.25 312 ALA A O 1
ATOM 2462 N N . LYS A 1 313 ? 12.030 3.302 22.039 1.00 95.31 313 LYS A N 1
ATOM 2463 C CA . LYS A 1 313 ? 12.967 3.544 23.143 1.00 95.31 313 LYS A CA 1
ATOM 2464 C C . LYS A 1 313 ? 12.665 4.851 23.865 1.00 95.31 313 LYS A C 1
ATOM 2466 O O . LYS A 1 313 ? 12.594 4.861 25.091 1.00 95.31 313 LYS A O 1
ATOM 2471 N N . SER A 1 314 ? 12.420 5.922 23.115 1.00 95.19 314 SER A N 1
ATOM 2472 C CA . SER A 1 314 ? 12.076 7.233 23.677 1.00 95.19 314 SER A CA 1
ATOM 2473 C C . SER A 1 314 ? 10.758 7.217 24.461 1.00 95.19 314 SER A C 1
ATOM 2475 O O . SER A 1 314 ? 10.587 7.999 25.391 1.00 95.19 314 SER A O 1
ATOM 2477 N N . ALA A 1 315 ? 9.844 6.304 24.121 1.00 93.31 315 ALA A N 1
ATOM 2478 C CA . ALA A 1 315 ? 8.569 6.110 24.807 1.00 93.31 315 ALA A CA 1
ATOM 2479 C C . ALA A 1 315 ? 8.598 5.026 25.906 1.00 93.31 315 ALA A C 1
ATOM 2481 O O . ALA A 1 315 ? 7.562 4.749 26.507 1.00 93.31 315 ALA A O 1
ATOM 2482 N N . GLY A 1 316 ? 9.744 4.382 26.162 1.00 94.56 316 GLY A N 1
ATOM 2483 C CA . GLY A 1 316 ? 9.846 3.270 27.117 1.00 94.56 316 GLY A CA 1
ATOM 2484 C C . GLY A 1 316 ? 9.162 1.974 26.656 1.00 94.56 316 GLY A C 1
ATOM 2485 O O . GLY A 1 316 ? 8.769 1.161 27.486 1.00 94.56 316 GLY A O 1
ATOM 2486 N N . LEU A 1 317 ? 9.005 1.785 25.343 1.00 94.38 317 LEU A N 1
ATOM 2487 C CA . LEU A 1 317 ? 8.319 0.654 24.704 1.00 94.38 317 LEU A CA 1
ATOM 2488 C C . LEU A 1 317 ? 9.263 -0.242 23.882 1.00 94.38 317 LEU A C 1
ATOM 2490 O O . LEU A 1 317 ? 8.798 -1.024 23.056 1.00 94.38 317 LEU A O 1
ATOM 2494 N N . VAL A 1 318 ? 10.583 -0.129 24.071 1.00 93.81 318 VAL A N 1
ATOM 2495 C CA . VAL A 1 318 ? 11.585 -0.842 23.251 1.00 93.81 318 VAL A CA 1
ATOM 2496 C C . VAL A 1 318 ? 11.406 -2.361 23.272 1.00 93.81 318 VAL A C 1
ATOM 2498 O O . VAL A 1 318 ? 11.593 -2.999 22.242 1.00 93.81 318 VAL A O 1
ATOM 2501 N N . ASP A 1 319 ? 10.958 -2.935 24.390 1.00 93.38 319 ASP A N 1
ATOM 2502 C CA . ASP A 1 319 ? 10.732 -4.380 24.514 1.00 93.38 319 ASP A CA 1
ATOM 2503 C C . ASP A 1 319 ? 9.680 -4.894 23.517 1.00 93.38 319 ASP A C 1
ATOM 2505 O O . ASP A 1 319 ? 9.743 -6.037 23.067 1.00 93.38 319 ASP A O 1
ATOM 2509 N N . LEU A 1 320 ? 8.734 -4.041 23.104 1.00 93.69 320 LEU A N 1
ATOM 2510 C CA . LEU A 1 320 ? 7.715 -4.403 22.118 1.00 93.69 320 LEU A CA 1
ATOM 2511 C C . LEU A 1 320 ? 8.278 -4.529 20.693 1.00 93.69 320 LEU A C 1
ATOM 2513 O O . LEU A 1 320 ? 7.630 -5.158 19.856 1.00 93.69 320 LEU A O 1
ATOM 2517 N N . MET A 1 321 ? 9.483 -4.008 20.418 1.00 93.75 321 MET A N 1
ATOM 2518 C CA . MET A 1 321 ? 10.160 -4.176 19.122 1.00 93.75 321 MET A CA 1
ATOM 2519 C C . MET A 1 321 ? 10.514 -5.630 18.817 1.00 93.75 321 MET A C 1
ATOM 2521 O O . MET A 1 321 ? 10.702 -5.966 17.651 1.00 93.75 321 MET A O 1
ATOM 2525 N N . ALA A 1 322 ? 10.545 -6.506 19.827 1.00 91.00 322 ALA A N 1
ATOM 2526 C CA . ALA A 1 322 ? 10.710 -7.943 19.625 1.00 91.00 322 ALA A CA 1
ATOM 2527 C C . ALA A 1 322 ? 9.589 -8.562 18.764 1.00 91.00 322 ALA A C 1
ATOM 2529 O O . ALA A 1 322 ? 9.791 -9.616 18.168 1.00 91.00 322 ALA A O 1
ATOM 2530 N N . ASN A 1 323 ? 8.425 -7.903 18.676 1.00 87.56 323 ASN A N 1
ATOM 2531 C CA . ASN A 1 323 ? 7.304 -8.336 17.837 1.00 87.56 323 ASN A CA 1
ATOM 2532 C C . ASN A 1 323 ? 7.345 -7.745 16.420 1.00 87.56 323 ASN A C 1
ATOM 2534 O O . ASN A 1 323 ? 6.595 -8.190 15.556 1.00 87.56 323 ASN A O 1
ATOM 2538 N N . VAL A 1 324 ? 8.208 -6.755 16.173 1.00 89.00 324 VAL A N 1
ATOM 2539 C CA . VAL A 1 324 ? 8.384 -6.165 14.845 1.00 89.00 324 VAL A CA 1
ATOM 2540 C C . VAL A 1 324 ? 9.434 -6.973 14.109 1.00 89.00 324 VAL A C 1
ATOM 2542 O O . VAL A 1 324 ? 10.601 -7.015 14.521 1.00 89.00 324 VAL A O 1
ATOM 2545 N N . ALA A 1 325 ? 9.020 -7.581 12.998 1.00 84.25 325 ALA A N 1
ATOM 2546 C CA . ALA A 1 325 ? 9.897 -8.381 12.165 1.00 84.25 325 ALA A CA 1
ATOM 2547 C C . ALA A 1 325 ? 11.180 -7.603 11.841 1.00 84.25 325 ALA A C 1
ATOM 2549 O O . ALA A 1 325 ? 11.153 -6.442 11.425 1.00 84.25 325 ALA A O 1
ATOM 2550 N N . HIS A 1 326 ? 12.320 -8.246 12.069 1.00 77.88 326 HIS A N 1
ATOM 2551 C CA . HIS A 1 326 ? 13.630 -7.686 11.749 1.00 77.88 326 HIS A CA 1
ATOM 2552 C C . HIS A 1 326 ? 13.815 -7.459 10.247 1.00 77.88 326 HIS A C 1
ATOM 2554 O O . HIS A 1 326 ? 14.606 -6.619 9.829 1.00 77.88 326 HIS A O 1
ATOM 2560 N N . GLN A 1 327 ? 13.024 -8.164 9.440 1.00 71.81 327 GLN A N 1
ATOM 2561 C CA . GLN A 1 327 ? 13.095 -8.175 7.992 1.00 71.81 327 GLN A CA 1
ATOM 2562 C C . GLN A 1 327 ? 11.679 -8.173 7.406 1.00 71.81 327 GLN A C 1
ATOM 2564 O O . GLN A 1 327 ? 10.752 -8.640 8.077 1.00 71.81 327 GLN A O 1
ATOM 2569 N N . PRO A 1 328 ? 11.504 -7.694 6.164 1.00 60.47 328 PRO A N 1
ATOM 2570 C CA . PRO A 1 328 ? 10.272 -7.900 5.441 1.00 60.47 328 PRO A CA 1
ATOM 2571 C C . PRO A 1 328 ? 10.014 -9.395 5.233 1.00 60.47 328 PRO A C 1
ATOM 2573 O O . PRO A 1 328 ? 10.941 -10.191 5.070 1.00 60.47 328 PRO A O 1
ATOM 2576 N N . ALA A 1 329 ? 8.746 -9.764 5.184 1.00 59.34 329 ALA A N 1
ATOM 2577 C CA . ALA A 1 329 ? 8.300 -11.068 4.752 1.00 59.34 329 ALA A CA 1
ATOM 2578 C C . ALA A 1 329 ? 8.668 -11.347 3.295 1.00 59.34 329 ALA A C 1
ATOM 2580 O O . ALA A 1 329 ? 8.663 -10.445 2.451 1.00 59.34 329 ALA A O 1
ATOM 2581 N N . GLY A 1 330 ? 9.021 -12.609 3.052 1.00 48.28 330 GLY A N 1
ATOM 2582 C CA . GLY A 1 330 ? 9.573 -13.104 1.790 1.00 48.28 330 GLY A CA 1
ATOM 2583 C C . GLY A 1 330 ? 8.676 -12.938 0.571 1.00 48.28 330 GLY A C 1
ATOM 2584 O O . GLY A 1 330 ? 7.428 -12.915 0.699 1.00 48.28 330 GLY A O 1
#

Radius of gyration: 25.88 Å; chains: 1; bounding box: 70×64×66 Å

Sequence (330 aa):
MFEWACVKWLPITAALGCLPVDTGNPVNTLRAFYSAIASHECEKAVALAEGYSVERCQKIASLQLNEPITVIEEKKNSAVLQFSVAHELTEQKQRIATTATVALKRVGEQWKVDFSTIKSLNDKALPVSDTPKPTEVKPEPPASPPPSKPTGLLSLWAPEALQGKAGDEKIHFLRKPDFSAPSRTQPNETLPPLKPEYLNSIRRVKLPKDKKWVALTFDLCERADEVAGYDRGVINALRDKQVKATFYAGGKWMQSHPEQTMQLMADNLFEIGNHGWTHGNLRVLQGEPMQQQIVWTQAEYERIRDNLQDKAKSAGLVDLMANVAHQPAG